Protein AF-A0AAV5A7A5-F1 (afdb_monomer_lite)

Structure (mmCIF, N/CA/C/O backbone):
data_AF-A0AAV5A7A5-F1
#
_entry.id   AF-A0AAV5A7A5-F1
#
loop_
_atom_site.group_PDB
_atom_site.id
_atom_site.type_symbol
_atom_site.label_atom_id
_atom_site.label_alt_id
_atom_site.label_comp_id
_atom_site.label_asym_id
_atom_site.label_entity_id
_atom_site.label_seq_id
_atom_site.pdbx_PDB_ins_code
_atom_site.Cartn_x
_atom_site.Cartn_y
_atom_site.Cartn_z
_atom_site.occupancy
_atom_site.B_iso_or_equiv
_atom_site.auth_seq_id
_atom_site.auth_comp_id
_atom_site.auth_asym_id
_atom_site.auth_atom_id
_atom_site.pdbx_PDB_model_num
ATOM 1 N N . MET A 1 1 ? -11.418 -26.794 -8.129 1.00 43.84 1 MET A N 1
ATOM 2 C CA . MET A 1 1 ? -10.400 -25.733 -8.020 1.00 43.84 1 MET A CA 1
ATOM 3 C C . MET A 1 1 ? -11.144 -24.441 -7.773 1.00 43.84 1 MET A C 1
ATOM 5 O O . MET A 1 1 ? -12.003 -24.102 -8.583 1.00 43.84 1 MET A O 1
ATOM 9 N N . SER A 1 2 ? -10.906 -23.796 -6.636 1.00 48.22 2 SER A N 1
ATOM 10 C CA . SER A 1 2 ? -11.443 -22.460 -6.372 1.00 48.22 2 SER A CA 1
ATOM 11 C C . SER A 1 2 ? -10.864 -21.476 -7.403 1.00 48.22 2 SER A C 1
ATOM 13 O O . SER A 1 2 ? -9.721 -21.658 -7.826 1.00 48.22 2 SER A O 1
ATOM 15 N N . PRO A 1 3 ? -11.628 -20.479 -7.879 1.00 59.34 3 PRO A N 1
ATOM 16 C CA . PRO A 1 3 ? -11.113 -19.517 -8.847 1.00 59.34 3 PRO A CA 1
ATOM 17 C C . PRO A 1 3 ? -9.953 -18.719 -8.237 1.00 59.34 3 PRO A C 1
ATOM 19 O O . PRO A 1 3 ? -10.094 -18.142 -7.159 1.00 59.34 3 PRO A O 1
ATOM 22 N N . GLN A 1 4 ? -8.818 -18.673 -8.935 1.00 78.06 4 GLN A N 1
ATOM 23 C CA . GLN A 1 4 ? -7.686 -17.831 -8.558 1.00 78.06 4 GLN A CA 1
ATOM 24 C C . GLN A 1 4 ? -7.949 -16.407 -9.064 1.00 78.06 4 GLN A C 1
ATOM 26 O O . GLN A 1 4 ? -7.978 -16.167 -10.268 1.00 78.06 4 GLN A O 1
ATOM 31 N N . TYR A 1 5 ? -8.189 -15.469 -8.147 1.00 83.56 5 TYR A N 1
ATOM 32 C CA . TYR A 1 5 ? -8.457 -14.069 -8.491 1.00 83.56 5 TYR A CA 1
ATOM 33 C C . TYR A 1 5 ? -7.155 -13.314 -8.765 1.00 83.56 5 TYR A C 1
ATOM 35 O O . TYR A 1 5 ? -6.271 -13.272 -7.903 1.00 83.56 5 TYR A O 1
ATOM 43 N N . VAL A 1 6 ? -7.056 -12.657 -9.923 1.00 84.69 6 VAL A N 1
ATOM 44 C CA . VAL A 1 6 ? -5.897 -11.830 -10.268 1.00 84.69 6 VAL A CA 1
ATOM 45 C C . VAL A 1 6 ? -5.950 -10.512 -9.499 1.00 84.69 6 VAL A C 1
ATOM 47 O O . VAL A 1 6 ? -6.962 -9.814 -9.456 1.00 84.69 6 VAL A O 1
ATOM 50 N N . ASN A 1 7 ? -4.823 -10.136 -8.903 1.00 84.56 7 ASN A N 1
ATOM 51 C CA . ASN A 1 7 ? -4.595 -8.808 -8.351 1.00 84.56 7 ASN A CA 1
ATOM 52 C C . ASN A 1 7 ? -3.231 -8.265 -8.811 1.00 84.56 7 ASN A C 1
ATOM 54 O O . ASN A 1 7 ? -2.479 -8.934 -9.516 1.00 84.56 7 ASN A O 1
ATOM 58 N N . HIS A 1 8 ? -2.902 -7.037 -8.418 1.00 83.19 8 HIS A N 1
ATOM 59 C CA . HIS A 1 8 ? -1.657 -6.375 -8.815 1.00 83.19 8 HIS A CA 1
ATOM 60 C C . HIS A 1 8 ? -0.383 -7.119 -8.357 1.00 83.19 8 HIS A C 1
ATOM 62 O O . HIS A 1 8 ? 0.609 -7.057 -9.075 1.00 83.19 8 HIS A O 1
ATOM 68 N N . LEU A 1 9 ? -0.385 -7.845 -7.226 1.00 88.12 9 LEU A N 1
ATOM 69 C CA . LEU A 1 9 ? 0.776 -8.639 -6.787 1.00 88.12 9 LEU A CA 1
ATOM 70 C C . LEU 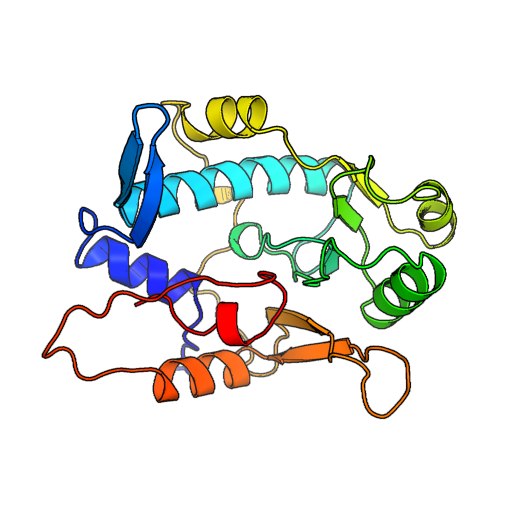A 1 9 ? 0.955 -9.895 -7.634 1.00 88.12 9 LEU A C 1
ATOM 72 O O . LEU A 1 9 ? 2.073 -10.182 -8.042 1.00 88.12 9 LEU A O 1
ATOM 76 N N . THR A 1 10 ? -0.124 -10.624 -7.929 1.00 87.75 10 THR A N 1
ATOM 77 C CA . THR A 1 10 ? -0.048 -11.819 -8.789 1.00 87.75 10 THR A CA 1
ATOM 78 C C . THR A 1 10 ? 0.263 -11.440 -10.238 1.00 87.75 10 THR A C 1
ATOM 80 O O . THR A 1 10 ? 0.978 -12.157 -10.929 1.00 87.75 10 THR A O 1
ATOM 83 N N . ALA A 1 11 ? -0.229 -10.286 -10.702 1.00 85.56 11 ALA A N 1
ATOM 84 C CA . ALA A 1 11 ? 0.110 -9.747 -12.016 1.00 85.56 11 ALA A CA 1
ATOM 85 C C . ALA A 1 11 ? 1.587 -9.320 -12.093 1.00 85.56 11 ALA A C 1
ATOM 87 O O . ALA A 1 11 ? 2.265 -9.638 -13.068 1.00 85.56 11 ALA A O 1
ATOM 88 N N . LEU A 1 12 ? 2.108 -8.672 -11.043 1.00 88.62 12 LEU A N 1
ATOM 89 C CA . LEU A 1 12 ? 3.531 -8.349 -10.923 1.00 88.62 12 LEU A CA 1
ATOM 90 C C . LEU A 1 12 ? 4.390 -9.620 -10.867 1.00 88.62 12 LEU A C 1
ATOM 92 O O . LEU A 1 12 ? 5.379 -9.707 -11.588 1.00 88.62 12 LEU A O 1
ATOM 96 N N . GLU A 1 13 ? 3.989 -10.627 -10.086 1.00 89.44 13 GLU A N 1
ATOM 97 C CA . GLU A 1 13 ? 4.669 -11.926 -10.035 1.00 89.44 13 GLU A CA 1
ATOM 98 C C . GLU A 1 13 ? 4.756 -12.570 -11.425 1.00 89.44 13 GLU A C 1
ATOM 100 O O . GLU A 1 13 ? 5.832 -12.983 -11.863 1.00 89.44 13 GLU A O 1
ATOM 105 N N . GLN A 1 14 ? 3.639 -12.597 -12.154 1.00 88.38 14 GLN A N 1
ATOM 106 C CA . GLN A 1 14 ? 3.605 -13.109 -13.519 1.00 88.38 14 GLN A CA 1
ATOM 107 C C . GLN A 1 14 ? 4.516 -12.300 -14.452 1.00 88.38 14 GLN A C 1
ATOM 109 O O . GLN A 1 14 ? 5.264 -12.884 -15.238 1.00 88.38 14 GLN A O 1
ATOM 114 N N . ALA A 1 15 ? 4.501 -10.968 -14.348 1.00 89.00 15 ALA A N 1
ATOM 115 C CA . ALA A 1 15 ? 5.343 -10.099 -15.163 1.00 89.00 15 ALA A CA 1
ATOM 116 C C . ALA A 1 15 ? 6.834 -10.391 -14.950 1.00 89.00 15 ALA A C 1
ATOM 118 O O . ALA A 1 15 ? 7.562 -10.502 -15.933 1.00 89.00 15 ALA A O 1
ATOM 119 N N . ILE A 1 16 ? 7.278 -10.612 -13.711 1.00 92.75 16 ILE A N 1
ATOM 120 C CA . ILE A 1 16 ? 8.675 -10.964 -13.407 1.00 92.75 16 ILE A CA 1
ATOM 121 C C . ILE A 1 16 ? 9.057 -12.304 -14.032 1.00 92.75 16 ILE A C 1
ATOM 123 O O . ILE A 1 16 ? 10.144 -12.431 -14.582 1.00 92.75 16 ILE A O 1
ATOM 127 N N . ARG A 1 17 ? 8.165 -13.301 -13.998 1.00 90.75 17 ARG A N 1
ATOM 128 C CA . ARG A 1 17 ? 8.437 -14.618 -14.600 1.00 90.75 17 ARG A CA 1
ATOM 129 C C . ARG A 1 17 ? 8.627 -14.538 -16.115 1.00 90.75 17 ARG A C 1
ATOM 131 O O . ARG A 1 17 ? 9.378 -15.329 -16.674 1.00 90.75 17 ARG A O 1
ATOM 138 N N . THR A 1 18 ? 7.941 -13.608 -16.779 1.00 91.94 18 THR A N 1
ATOM 139 C CA . THR A 1 18 ? 7.949 -13.502 -18.249 1.00 91.94 18 THR A CA 1
ATOM 140 C C . THR A 1 18 ? 8.886 -12.433 -18.811 1.00 91.94 18 THR A C 1
ATOM 142 O O . THR A 1 18 ? 9.400 -12.594 -19.913 1.00 91.94 18 THR A O 1
ATOM 145 N N . LYS A 1 19 ? 9.075 -11.323 -18.092 1.00 92.62 19 LYS A N 1
ATOM 146 C CA . LYS A 1 19 ? 9.752 -10.107 -18.566 1.00 92.62 19 LYS A CA 1
ATOM 147 C C . LYS A 1 19 ? 10.454 -9.359 -17.415 1.00 92.62 19 LYS A C 1
ATOM 149 O O . LYS A 1 19 ? 10.170 -8.179 -17.206 1.00 92.62 19 LYS A O 1
ATOM 154 N N . PRO A 1 20 ? 11.357 -10.013 -16.659 1.00 95.00 20 PRO A N 1
ATOM 155 C CA . PRO A 1 20 ? 11.937 -9.446 -15.435 1.00 95.00 20 PRO A CA 1
ATOM 156 C C . PRO A 1 20 ? 12.680 -8.126 -15.677 1.00 95.00 20 PRO A C 1
ATOM 158 O O . PRO A 1 20 ? 12.545 -7.195 -14.883 1.00 95.00 20 PRO A O 1
ATOM 161 N N . ASP A 1 21 ? 13.392 -8.030 -16.801 1.00 96.19 21 ASP A N 1
ATOM 162 C CA . ASP A 1 21 ? 14.238 -6.882 -17.145 1.00 96.19 21 ASP A CA 1
ATOM 163 C C . ASP A 1 21 ? 13.480 -5.756 -17.868 1.00 96.19 21 ASP A C 1
ATOM 165 O O . ASP A 1 21 ? 14.027 -4.674 -18.084 1.00 96.19 21 ASP A O 1
ATOM 169 N N . ASN A 1 22 ? 12.211 -5.970 -18.240 1.00 92.81 22 ASN A N 1
ATOM 170 C CA . ASN A 1 22 ? 11.423 -4.920 -18.879 1.00 92.81 22 ASN A CA 1
ATOM 171 C C . ASN A 1 22 ? 11.101 -3.797 -17.876 1.00 92.81 22 ASN A C 1
ATOM 173 O O . ASN A 1 22 ? 10.850 -4.075 -16.699 1.00 92.81 22 ASN A O 1
ATOM 177 N N . PRO A 1 23 ? 11.026 -2.534 -18.334 1.00 92.62 23 PRO A N 1
ATOM 178 C CA . PRO A 1 23 ? 10.704 -1.409 -17.467 1.00 92.62 23 PRO A CA 1
ATOM 179 C C . PRO A 1 23 ? 9.263 -1.508 -16.951 1.00 92.62 23 PRO A C 1
ATOM 181 O O . PRO A 1 23 ? 8.309 -1.476 -17.730 1.00 92.62 23 PRO A O 1
ATOM 184 N N . ALA A 1 24 ? 9.112 -1.576 -15.629 1.00 90.81 24 ALA A N 1
ATOM 185 C CA . ALA A 1 24 ? 7.843 -1.425 -14.925 1.00 90.81 24 ALA A CA 1
ATOM 186 C C . ALA A 1 24 ? 7.497 0.056 -14.710 1.00 90.81 24 ALA A C 1
ATOM 188 O O . ALA A 1 24 ? 6.343 0.459 -14.867 1.00 90.81 24 ALA A O 1
ATOM 189 N N . PHE A 1 25 ? 8.502 0.880 -14.396 1.00 91.12 25 PHE A N 1
ATOM 190 C CA . PHE A 1 25 ? 8.361 2.331 -14.276 1.00 91.12 25 PHE A CA 1
ATOM 191 C C . PHE A 1 25 ? 9.488 3.070 -14.991 1.00 91.12 25 PHE A C 1
ATOM 193 O O . PHE A 1 25 ? 10.597 2.564 -15.136 1.00 91.12 25 PHE A O 1
ATOM 200 N N . LYS A 1 26 ? 9.195 4.310 -15.389 1.00 91.31 26 LYS A N 1
ATOM 201 C CA . LYS A 1 26 ? 10.191 5.315 -15.762 1.00 91.31 26 LYS A CA 1
ATOM 202 C C . LYS A 1 26 ? 10.078 6.460 -14.766 1.00 91.31 26 LYS A C 1
ATOM 204 O O . LYS A 1 26 ? 9.011 7.064 -14.657 1.00 91.31 26 LYS A O 1
ATOM 209 N N . VAL A 1 27 ? 11.147 6.738 -14.030 1.00 90.88 27 VAL A N 1
ATOM 210 C CA . VAL A 1 27 ? 11.196 7.803 -13.017 1.00 90.88 27 VAL A CA 1
ATOM 211 C C . VAL A 1 27 ? 12.196 8.883 -13.427 1.00 90.88 27 VAL A C 1
ATOM 213 O O . VAL A 1 27 ? 13.161 8.563 -14.118 1.00 90.88 27 VAL A O 1
ATOM 216 N N . PRO A 1 28 ? 11.999 10.158 -13.051 1.00 91.19 28 PRO A N 1
ATOM 217 C CA . PRO A 1 28 ? 12.986 11.197 -13.328 1.00 91.19 28 PRO A CA 1
ATOM 218 C C . PRO A 1 28 ? 14.357 10.847 -12.733 1.00 91.19 28 PRO A C 1
ATOM 220 O O . PRO A 1 28 ? 14.437 10.339 -11.616 1.00 91.19 28 PRO A O 1
ATOM 223 N N . SER A 1 29 ? 15.428 11.110 -13.482 1.00 89.44 29 SER A N 1
ATOM 224 C CA . SER A 1 29 ? 16.812 10.961 -13.011 1.00 89.44 29 SER A CA 1
ATOM 225 C C . SER A 1 29 ? 17.370 12.294 -12.504 1.00 89.44 29 SER A C 1
ATOM 227 O O . SER A 1 29 ? 17.023 13.351 -13.034 1.00 89.44 29 SER A O 1
ATOM 229 N N . GLU A 1 30 ? 18.278 12.246 -11.525 1.00 85.00 30 GLU A N 1
ATOM 230 C CA . GLU A 1 30 ? 18.986 13.420 -10.986 1.00 85.00 30 GLU A CA 1
ATOM 231 C C . GLU A 1 30 ? 19.789 14.174 -12.056 1.00 85.00 30 GLU A C 1
ATOM 233 O O . GLU A 1 30 ? 19.866 15.399 -12.030 1.00 85.00 30 GLU A O 1
ATOM 238 N N . ASN A 1 31 ? 20.319 13.457 -13.052 1.00 88.88 31 ASN A N 1
ATOM 239 C CA . ASN A 1 31 ? 21.116 14.031 -14.142 1.00 88.88 31 ASN A CA 1
ATOM 240 C C . ASN A 1 31 ? 20.256 14.599 -15.288 1.00 88.88 31 ASN A C 1
ATOM 242 O O . ASN A 1 31 ? 20.776 14.939 -16.352 1.00 88.88 31 ASN A O 1
ATOM 246 N N . GLY A 1 32 ? 18.937 14.674 -15.095 1.00 86.00 32 GLY A N 1
ATOM 247 C CA . GLY A 1 32 ? 17.975 14.912 -16.163 1.00 86.00 32 GLY A CA 1
ATOM 248 C C . GLY A 1 32 ? 17.660 13.636 -16.953 1.00 86.00 32 GLY A C 1
ATOM 249 O O . GLY A 1 32 ? 18.447 12.695 -17.029 1.00 86.00 32 GLY A O 1
ATOM 250 N N . GLY A 1 33 ? 16.463 13.586 -17.538 1.00 91.12 33 GLY A N 1
ATOM 251 C CA . GLY A 1 33 ? 15.972 12.410 -18.261 1.00 91.12 33 GLY A CA 1
ATOM 252 C C . GLY A 1 33 ? 15.253 11.398 -17.366 1.00 91.12 33 GLY A C 1
ATOM 253 O O . GLY A 1 33 ? 14.699 11.752 -16.325 1.00 91.12 33 GLY A O 1
ATOM 254 N N . TRP A 1 34 ? 15.221 10.140 -17.808 1.00 92.38 34 TRP A N 1
ATOM 255 C CA . TRP A 1 34 ? 14.427 9.072 -17.200 1.00 92.38 34 TRP A CA 1
ATOM 256 C C . TRP A 1 34 ? 15.303 7.871 -16.849 1.00 92.38 34 TRP A C 1
ATOM 258 O O . TRP A 1 34 ? 16.134 7.453 -17.652 1.00 92.38 34 TRP A O 1
ATOM 268 N N . ARG A 1 35 ? 15.081 7.307 -15.663 1.00 93.81 35 ARG A N 1
ATOM 269 C CA . ARG A 1 35 ? 15.628 6.031 -15.210 1.00 93.81 35 ARG A CA 1
ATOM 270 C C . ARG A 1 35 ? 14.539 4.973 -15.277 1.00 93.81 35 ARG A C 1
ATOM 272 O O . ARG A 1 35 ? 13.428 5.193 -14.790 1.00 93.81 35 ARG A O 1
ATOM 279 N N . ASP A 1 36 ? 14.885 3.825 -15.831 1.00 94.62 36 ASP A N 1
ATOM 280 C CA . ASP A 1 36 ? 14.001 2.669 -15.849 1.00 94.62 36 ASP A CA 1
ATOM 281 C C . ASP A 1 36 ? 14.106 1.933 -14.510 1.00 94.62 36 ASP A C 1
ATOM 283 O O . ASP A 1 36 ? 15.192 1.794 -13.951 1.00 94.62 36 ASP A O 1
ATOM 287 N N . ILE A 1 37 ? 12.956 1.515 -13.987 1.00 93.94 37 ILE A N 1
ATOM 288 C CA . ILE A 1 37 ? 12.844 0.560 -12.886 1.00 93.94 37 ILE A CA 1
ATOM 289 C C . ILE A 1 37 ? 12.268 -0.708 -13.493 1.00 93.94 37 ILE A C 1
ATOM 291 O O . ILE A 1 37 ? 11.146 -0.669 -14.010 1.00 93.94 37 ILE A O 1
ATOM 295 N N . SER A 1 38 ? 13.017 -1.807 -13.468 1.00 95.19 38 SER A N 1
ATOM 296 C CA . SER A 1 38 ? 12.552 -3.077 -14.039 1.00 95.19 38 SER A CA 1
ATOM 297 C C . SER A 1 38 ? 11.472 -3.740 -13.173 1.00 95.19 38 SER A C 1
ATOM 299 O O . SER A 1 38 ? 11.289 -3.390 -12.003 1.00 95.19 38 SER A O 1
ATOM 301 N N . TYR A 1 39 ? 10.734 -4.713 -13.720 1.00 94.06 39 TYR A N 1
ATOM 302 C CA . TYR A 1 39 ? 9.795 -5.512 -12.917 1.00 94.06 39 TYR A CA 1
ATOM 303 C C . TYR A 1 39 ? 10.503 -6.252 -11.777 1.00 94.06 39 TYR A C 1
ATOM 305 O O . TYR A 1 39 ? 9.968 -6.325 -10.670 1.00 94.06 39 TYR A O 1
ATOM 313 N N . GLN A 1 40 ? 11.710 -6.765 -12.029 1.00 94.94 40 GLN A N 1
ATOM 314 C CA . GLN A 1 40 ? 12.513 -7.447 -11.019 1.00 94.94 40 GLN A CA 1
ATOM 315 C C . GLN A 1 40 ? 12.980 -6.497 -9.907 1.00 94.94 40 GLN A C 1
ATOM 317 O O . GLN A 1 40 ? 12.909 -6.858 -8.731 1.00 94.94 40 GLN A O 1
ATOM 322 N N . GLU A 1 41 ? 13.429 -5.288 -10.257 1.00 94.50 41 GLU A N 1
ATOM 323 C CA . GLU A 1 41 ? 13.808 -4.256 -9.283 1.00 94.50 41 GLU A CA 1
ATOM 324 C C . GLU A 1 41 ? 12.610 -3.847 -8.426 1.00 94.50 41 GLU A C 1
ATOM 326 O O . GLU A 1 41 ? 12.673 -3.919 -7.200 1.00 94.50 41 GLU A O 1
ATOM 331 N N . LEU A 1 42 ? 11.479 -3.528 -9.064 1.00 93.56 42 LEU A N 1
ATOM 332 C CA . LEU A 1 42 ? 10.246 -3.167 -8.367 1.00 93.56 42 LEU A CA 1
ATOM 333 C C . LEU A 1 42 ? 9.800 -4.257 -7.384 1.00 93.56 42 LEU A C 1
ATOM 335 O O . LEU A 1 42 ? 9.362 -3.960 -6.274 1.00 93.56 42 LEU A O 1
ATOM 339 N N . TRP A 1 43 ? 9.886 -5.524 -7.783 1.00 93.19 43 TRP A N 1
ATOM 340 C CA . TRP A 1 43 ? 9.521 -6.636 -6.913 1.00 93.19 43 TRP A CA 1
ATOM 341 C C . TRP A 1 43 ? 10.417 -6.750 -5.690 1.00 93.19 43 TRP A C 1
ATOM 343 O O . TRP A 1 43 ? 9.917 -6.935 -4.579 1.00 93.19 43 TRP A O 1
ATOM 353 N N . ASN A 1 44 ? 11.728 -6.623 -5.891 1.00 93.88 44 ASN A N 1
ATOM 354 C CA . ASN A 1 44 ? 12.691 -6.650 -4.800 1.00 93.88 44 ASN A CA 1
ATOM 355 C C . ASN A 1 44 ? 12.397 -5.524 -3.802 1.00 93.88 44 ASN A C 1
ATOM 357 O O . ASN A 1 44 ? 12.363 -5.781 -2.598 1.00 93.88 44 ASN A O 1
ATOM 361 N N . ASP A 1 45 ? 12.094 -4.321 -4.294 1.00 93.56 45 ASP A N 1
ATOM 362 C CA . ASP A 1 45 ? 11.703 -3.181 -3.462 1.00 93.56 45 ASP A CA 1
ATOM 363 C C . ASP A 1 45 ? 10.422 -3.477 -2.669 1.00 93.56 45 ASP A C 1
ATOM 365 O O . ASP A 1 45 ? 10.396 -3.339 -1.443 1.00 93.56 45 ASP A O 1
ATOM 369 N N . VAL A 1 46 ? 9.369 -3.950 -3.350 1.00 92.88 46 VAL A N 1
ATOM 370 C CA . VAL A 1 46 ? 8.074 -4.304 -2.742 1.00 92.88 46 VAL A CA 1
ATOM 371 C C . VAL A 1 46 ? 8.246 -5.341 -1.638 1.00 92.88 46 VAL A C 1
ATOM 373 O O . VAL A 1 46 ? 7.680 -5.196 -0.556 1.00 92.88 46 VAL A O 1
ATOM 376 N N . VAL A 1 47 ? 9.022 -6.391 -1.891 1.00 94.31 47 VAL A N 1
ATOM 377 C CA . VAL A 1 47 ? 9.233 -7.490 -0.949 1.00 94.31 47 VAL A CA 1
ATOM 378 C C . VAL A 1 47 ? 10.074 -7.051 0.249 1.00 94.31 47 VAL A C 1
ATOM 380 O O . VAL A 1 47 ? 9.712 -7.368 1.382 1.00 94.31 47 VAL A O 1
ATOM 383 N N . ARG A 1 48 ? 11.148 -6.282 0.038 1.00 95.19 48 ARG A N 1
ATOM 384 C CA . ARG A 1 48 ? 11.994 -5.762 1.127 1.00 95.19 48 ARG A CA 1
ATOM 385 C C . ARG A 1 48 ? 11.215 -4.830 2.045 1.00 95.19 48 ARG A C 1
ATOM 387 O O . ARG A 1 48 ? 11.246 -5.000 3.264 1.00 95.19 48 ARG A O 1
ATOM 394 N N . LEU A 1 49 ? 10.464 -3.897 1.464 1.00 94.38 49 LEU A N 1
ATOM 395 C CA . LEU A 1 49 ? 9.601 -2.994 2.223 1.00 94.38 49 LEU A CA 1
ATOM 396 C C . LEU A 1 49 ? 8.481 -3.758 2.937 1.00 94.38 49 LEU A C 1
ATOM 398 O O . LEU A 1 49 ? 8.178 -3.462 4.092 1.00 94.38 49 LEU A O 1
ATOM 402 N N . ALA A 1 50 ? 7.898 -4.773 2.295 1.00 94.56 50 ALA A N 1
ATOM 403 C CA . ALA A 1 50 ? 6.887 -5.612 2.925 1.00 94.56 50 ALA A CA 1
ATOM 404 C C . ALA A 1 50 ? 7.436 -6.356 4.147 1.00 94.56 50 ALA A C 1
ATOM 406 O O . ALA A 1 50 ? 6.764 -6.376 5.174 1.00 94.56 50 ALA A O 1
ATOM 407 N N . VAL A 1 51 ? 8.645 -6.923 4.071 1.00 95.00 51 VAL A N 1
ATOM 408 C CA . VAL A 1 51 ? 9.291 -7.586 5.217 1.00 95.00 51 VAL A CA 1
ATOM 409 C C . VAL A 1 51 ? 9.562 -6.591 6.335 1.00 95.00 51 VAL A C 1
ATOM 411 O O . VAL A 1 51 ? 9.152 -6.831 7.469 1.00 95.00 51 VAL A O 1
ATOM 414 N N . TYR A 1 52 ? 10.174 -5.450 6.007 1.00 94.50 52 TYR A N 1
ATOM 415 C CA . TYR A 1 52 ? 10.459 -4.394 6.975 1.00 94.50 52 TYR A CA 1
ATOM 416 C C . TYR A 1 52 ? 9.199 -3.985 7.751 1.00 94.50 52 TYR A C 1
ATOM 418 O O . TYR A 1 52 ? 9.167 -4.030 8.985 1.00 94.50 52 TYR A O 1
ATOM 426 N N . TYR A 1 53 ? 8.129 -3.637 7.031 1.00 94.31 53 TYR A N 1
ATOM 427 C CA . TYR A 1 53 ? 6.890 -3.217 7.671 1.00 94.31 53 TYR A CA 1
ATOM 428 C C . TYR A 1 53 ? 6.166 -4.367 8.363 1.00 94.31 53 TYR A C 1
ATOM 430 O O . TYR A 1 53 ? 5.564 -4.138 9.407 1.00 94.31 53 TYR A O 1
ATOM 438 N N . SER A 1 54 ? 6.240 -5.593 7.840 1.00 93.81 54 SER A N 1
ATOM 439 C CA . SER A 1 54 ? 5.674 -6.773 8.497 1.00 93.81 54 SER A CA 1
ATOM 440 C C . SER A 1 54 ? 6.232 -6.928 9.905 1.00 93.81 54 SER A C 1
ATOM 442 O O . SER A 1 54 ? 5.464 -6.911 10.866 1.00 93.81 54 SER A O 1
ATOM 444 N N . SER A 1 55 ? 7.560 -6.974 10.035 1.00 93.31 55 SER A N 1
ATOM 445 C CA . SER A 1 55 ? 8.228 -7.106 11.330 1.00 93.31 55 SER A CA 1
ATOM 446 C C . SER A 1 55 ? 7.932 -5.919 12.247 1.00 93.31 55 SER A C 1
ATOM 448 O O . SER A 1 55 ? 7.668 -6.101 13.436 1.00 93.31 55 SER A O 1
ATOM 450 N N . ARG A 1 56 ? 7.926 -4.691 11.709 1.00 93.00 56 ARG A N 1
ATOM 451 C CA . ARG A 1 56 ? 7.632 -3.484 12.494 1.00 93.00 56 ARG A CA 1
ATOM 452 C C . ARG A 1 56 ? 6.205 -3.478 13.043 1.00 93.00 56 ARG A C 1
ATOM 454 O O . ARG A 1 56 ? 5.994 -3.096 14.190 1.00 93.00 56 ARG A O 1
ATOM 461 N N . L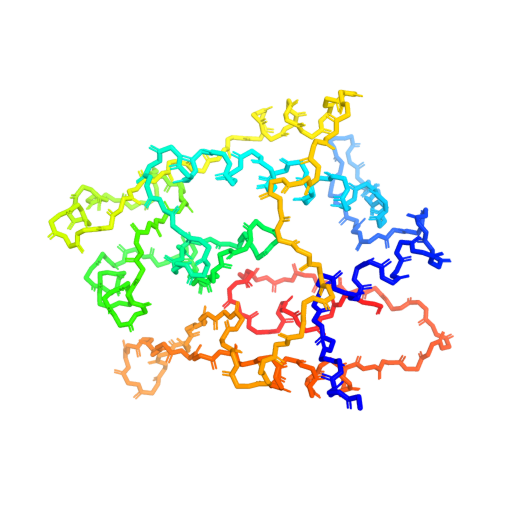EU A 1 57 ? 5.231 -3.884 12.237 1.00 93.62 57 LEU A N 1
ATOM 462 C CA . LEU A 1 57 ? 3.817 -3.906 12.610 1.00 93.62 57 LEU A CA 1
ATOM 463 C C . LEU A 1 57 ? 3.498 -5.061 13.569 1.00 93.62 57 LEU A C 1
ATOM 465 O O . LEU A 1 57 ? 2.741 -4.872 14.521 1.00 93.62 57 LEU A O 1
ATOM 469 N N . GLU A 1 58 ? 4.133 -6.219 13.398 1.00 93.44 58 GLU A N 1
ATOM 470 C CA . GLU A 1 58 ? 4.015 -7.353 14.325 1.00 93.44 58 GLU A CA 1
ATOM 471 C C . GLU A 1 58 ? 4.545 -7.006 15.723 1.00 93.44 58 GLU A C 1
ATOM 473 O O . GLU A 1 58 ? 3.894 -7.314 16.721 1.00 93.44 58 GLU A O 1
ATOM 478 N N . GLN A 1 59 ? 5.659 -6.268 15.819 1.00 93.31 59 GLN A N 1
ATOM 479 C CA . GLN A 1 59 ? 6.163 -5.733 17.096 1.00 93.31 59 GLN A CA 1
ATOM 480 C C . GLN A 1 59 ? 5.165 -4.792 17.785 1.00 93.31 59 GLN A C 1
ATOM 482 O O . GLN A 1 59 ? 5.172 -4.655 19.007 1.00 93.31 59 GLN A O 1
ATOM 487 N N . LEU A 1 60 ? 4.284 -4.152 17.014 1.00 91.69 60 LEU A N 1
ATOM 488 C CA . LEU A 1 60 ? 3.199 -3.318 17.526 1.00 91.69 60 LEU A CA 1
ATOM 489 C C . LEU A 1 60 ? 1.924 -4.125 17.823 1.00 91.69 60 LEU A C 1
ATOM 491 O O . LEU A 1 60 ? 0.901 -3.527 18.166 1.00 91.69 60 LEU A O 1
ATOM 495 N N . GLY A 1 61 ? 1.968 -5.455 17.720 1.00 93.81 61 GLY A N 1
ATOM 496 C CA . GLY A 1 61 ? 0.843 -6.351 17.979 1.00 93.81 61 GLY A CA 1
ATOM 497 C C . GLY A 1 61 ? -0.200 -6.388 16.863 1.00 93.81 61 GLY A C 1
ATOM 498 O O . GLY A 1 61 ? -1.330 -6.806 17.119 1.00 93.81 61 GLY A O 1
ATOM 499 N N . MET A 1 62 ? 0.139 -5.922 15.656 1.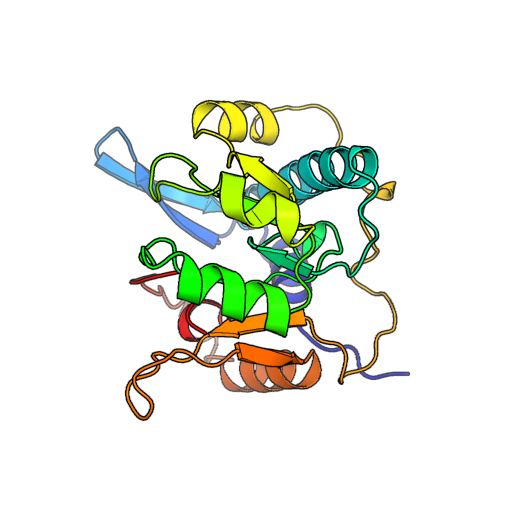00 93.94 62 MET A N 1
ATOM 500 C CA . MET A 1 62 ? -0.756 -6.006 14.500 1.00 93.94 62 MET A CA 1
ATOM 501 C C . MET A 1 62 ? -0.830 -7.437 13.981 1.00 93.94 62 MET A C 1
ATOM 503 O O . MET A 1 62 ? 0.142 -8.193 14.030 1.00 93.94 62 MET A O 1
ATOM 507 N N . LYS A 1 63 ? -1.999 -7.803 13.463 1.00 94.50 63 LYS A N 1
ATOM 508 C CA . LYS A 1 63 ? -2.264 -9.107 12.862 1.00 94.50 63 LYS A CA 1
ATOM 509 C C . LYS A 1 63 ? -2.430 -8.954 11.359 1.00 94.50 63 LYS A C 1
ATOM 511 O O . LYS A 1 63 ? -2.872 -7.918 10.863 1.00 94.50 63 LYS A O 1
ATOM 516 N N . LYS A 1 64 ? -2.110 -10.012 10.612 1.00 91.50 64 LYS A N 1
ATOM 517 C CA . LYS A 1 64 ? -2.425 -10.056 9.180 1.00 91.50 64 LYS A CA 1
ATOM 518 C C . LYS A 1 64 ? -3.919 -9.790 8.984 1.00 91.50 64 LYS A C 1
ATOM 520 O O . LYS A 1 64 ? -4.741 -10.201 9.801 1.00 91.50 64 LYS A O 1
ATOM 525 N N . ARG A 1 65 ? -4.246 -9.117 7.886 1.00 92.44 65 ARG A N 1
ATOM 526 C CA . ARG A 1 65 ? -5.577 -8.619 7.519 1.00 92.44 65 ARG A CA 1
ATOM 527 C C . ARG A 1 65 ? -6.110 -7.468 8.376 1.00 92.44 65 ARG A C 1
ATOM 529 O O . ARG A 1 65 ? -7.195 -6.980 8.070 1.00 92.44 65 ARG A O 1
ATOM 536 N N . ASP A 1 66 ? -5.362 -6.978 9.369 1.00 94.62 66 ASP A N 1
ATOM 537 C CA . ASP A 1 66 ? -5.683 -5.684 9.973 1.00 94.62 66 ASP A CA 1
ATOM 538 C C . ASP A 1 66 ? -5.622 -4.578 8.910 1.00 94.62 66 ASP A C 1
ATOM 540 O O . ASP A 1 66 ? -4.843 -4.635 7.949 1.00 94.62 66 ASP A O 1
ATOM 544 N N . VAL A 1 67 ? -6.477 -3.570 9.085 1.00 95.06 67 VAL A N 1
ATOM 545 C CA . VAL A 1 67 ? -6.583 -2.440 8.163 1.00 95.06 67 VAL A CA 1
ATOM 546 C C . VAL A 1 67 ? -5.553 -1.376 8.525 1.00 95.06 67 VAL A C 1
ATOM 548 O O . VAL A 1 67 ? -5.457 -0.957 9.683 1.00 95.06 67 VAL A O 1
ATOM 551 N N . ILE A 1 68 ? -4.802 -0.922 7.524 1.00 92.81 68 ILE A N 1
ATOM 552 C CA . ILE A 1 68 ? -3.707 0.036 7.687 1.00 92.81 68 ILE A CA 1
ATOM 553 C C . ILE A 1 68 ? -3.848 1.214 6.720 1.00 92.81 68 ILE A C 1
ATOM 555 O O . ILE A 1 68 ? -4.169 1.040 5.550 1.00 92.81 68 ILE A O 1
ATOM 559 N N . GLY A 1 69 ? -3.573 2.432 7.168 1.00 86.38 69 GLY A N 1
ATOM 560 C CA . GLY A 1 69 ? -3.539 3.613 6.306 1.00 86.38 69 GLY A CA 1
ATOM 561 C C . GLY A 1 69 ? -2.217 3.742 5.544 1.00 86.38 69 GLY A C 1
ATOM 562 O O . GLY A 1 69 ? -1.421 4.594 5.911 1.00 86.38 69 GLY A O 1
ATOM 563 N N . LEU A 1 70 ? -1.959 2.868 4.563 1.00 80.75 70 LEU A N 1
ATOM 564 C CA . LEU A 1 70 ? -0.919 2.929 3.511 1.00 80.75 70 LEU A CA 1
ATOM 565 C C . LEU A 1 70 ? -1.022 1.649 2.653 1.00 80.75 70 LEU A C 1
ATOM 567 O O . LEU A 1 70 ? -1.592 0.653 3.091 1.00 80.75 70 LEU A O 1
ATOM 571 N N . CYS A 1 71 ? -0.446 1.631 1.448 1.00 73.62 71 CYS A N 1
ATOM 572 C CA . CYS A 1 71 ? -0.335 0.418 0.634 1.00 73.62 71 CYS A CA 1
ATOM 573 C C . CYS A 1 71 ? 0.761 -0.549 1.142 1.00 73.62 71 CYS A C 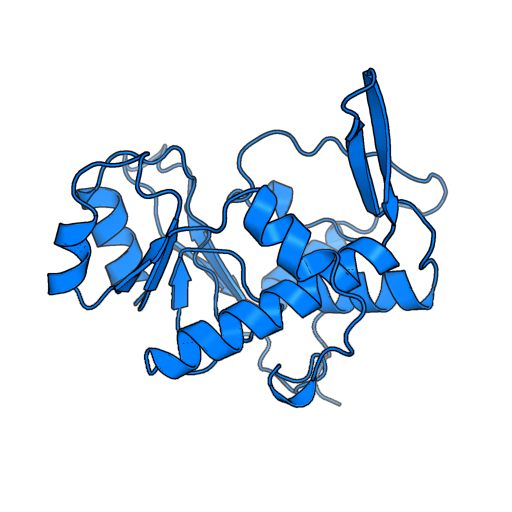1
ATOM 575 O O . CYS A 1 71 ? 1.925 -0.364 0.803 1.00 73.62 71 CYS A O 1
ATOM 577 N N . LEU A 1 72 ? 0.404 -1.601 1.901 1.00 78.00 72 LEU A N 1
ATOM 578 C CA . LEU A 1 72 ? 1.307 -2.725 2.251 1.00 78.00 72 LEU A CA 1
ATOM 579 C C . LEU A 1 72 ? 0.673 -4.108 2.009 1.00 78.00 72 LEU A C 1
ATOM 581 O O . LEU A 1 72 ? 0.780 -5.016 2.836 1.00 78.00 72 LEU A O 1
ATOM 585 N N . GLN A 1 73 ? 0.012 -4.294 0.864 1.00 84.31 73 GLN A N 1
ATOM 586 C CA . GLN A 1 73 ? -0.707 -5.544 0.562 1.00 84.31 73 GLN A CA 1
ATOM 587 C C . GLN A 1 73 ? 0.200 -6.775 0.605 1.00 84.31 73 GLN A C 1
ATOM 589 O O . GLN A 1 73 ? -0.200 -7.815 1.125 1.00 84.31 73 GLN A O 1
ATOM 594 N N . ARG A 1 74 ? 1.457 -6.654 0.153 1.00 91.25 74 ARG A N 1
ATOM 595 C CA . ARG A 1 74 ? 2.416 -7.770 0.176 1.00 91.25 74 ARG A CA 1
ATOM 596 C C . ARG A 1 74 ? 2.771 -8.235 1.594 1.00 91.25 74 ARG A C 1
ATOM 598 O O . ARG A 1 74 ? 3.067 -9.416 1.761 1.00 91.25 74 ARG A O 1
ATOM 605 N N . ALA A 1 75 ? 2.699 -7.356 2.597 1.00 90.69 75 ALA A N 1
ATOM 606 C CA . ALA A 1 75 ? 2.936 -7.689 4.006 1.00 90.69 75 ALA A CA 1
ATOM 607 C C . ALA A 1 75 ? 1.739 -8.397 4.675 1.00 90.69 75 ALA A C 1
ATOM 609 O O . ALA A 1 75 ? 1.853 -8.865 5.810 1.00 90.69 75 ALA A O 1
ATOM 610 N N . GLY A 1 76 ? 0.609 -8.507 3.964 1.00 91.06 76 GLY A N 1
ATOM 611 C CA . GLY A 1 76 ? -0.596 -9.200 4.415 1.00 91.06 76 GLY A CA 1
ATOM 612 C C . GLY A 1 76 ? -1.617 -8.328 5.127 1.00 91.06 76 GLY A C 1
ATOM 613 O O . GLY A 1 76 ? -2.515 -8.870 5.762 1.00 91.06 76 GLY A O 1
ATOM 614 N N . TYR A 1 77 ? -1.495 -7.006 5.046 1.00 94.00 77 TYR A N 1
ATOM 615 C CA . TYR A 1 77 ? -2.452 -6.060 5.621 1.00 94.00 77 TYR A CA 1
ATOM 616 C C . TYR A 1 77 ? -3.440 -5.554 4.567 1.00 94.00 77 TYR A C 1
ATOM 618 O O . TYR A 1 77 ? -3.143 -5.570 3.370 1.00 94.00 77 TYR A O 1
ATOM 626 N N . ILE A 1 78 ? -4.604 -5.073 5.011 1.00 94.12 78 ILE A N 1
ATOM 627 C CA . ILE A 1 78 ? -5.605 -4.467 4.125 1.00 94.12 78 ILE A CA 1
ATOM 628 C C . ILE A 1 78 ? -5.340 -2.956 4.065 1.00 94.12 78 ILE A C 1
ATOM 630 O O . ILE A 1 78 ? -5.580 -2.255 5.049 1.00 94.12 78 ILE A O 1
ATOM 634 N N . PRO A 1 79 ? -4.844 -2.407 2.947 1.00 92.94 79 PRO A N 1
ATOM 635 C CA . PRO A 1 79 ? -4.639 -0.977 2.823 1.00 92.94 79 PRO A CA 1
ATOM 636 C C . PRO A 1 79 ? -5.959 -0.210 2.781 1.00 92.94 79 PRO A C 1
ATOM 638 O O . PRO A 1 79 ? -6.870 -0.514 2.013 1.00 92.94 79 PRO A O 1
ATOM 641 N N . HIS A 1 80 ? -6.010 0.863 3.547 1.00 92.69 80 HIS A N 1
ATOM 642 C CA . HIS A 1 80 ? -6.902 1.987 3.369 1.00 92.69 80 HIS A CA 1
ATOM 643 C C . HIS A 1 80 ? -6.125 3.069 2.621 1.00 92.69 80 HIS A C 1
ATOM 645 O O . HIS A 1 80 ? -5.297 3.783 3.189 1.00 92.69 80 HIS A O 1
ATOM 651 N N . LEU A 1 81 ? -6.378 3.182 1.320 1.00 88.31 81 LEU A N 1
ATOM 652 C CA . LEU A 1 81 ? -5.746 4.182 0.475 1.00 88.31 81 LEU A CA 1
ATOM 653 C C . LEU A 1 81 ? -6.448 5.527 0.665 1.00 88.31 81 LEU A C 1
ATOM 655 O O . LEU A 1 81 ? -7.562 5.742 0.189 1.00 88.31 81 LEU A O 1
ATOM 659 N N . MET A 1 82 ? -5.770 6.448 1.342 1.00 82.62 82 MET A N 1
ATOM 660 C CA . MET A 1 82 ? -6.252 7.806 1.571 1.00 82.62 82 MET A CA 1
ATOM 661 C C . MET A 1 82 ? -5.270 8.820 1.004 1.00 82.62 82 MET A C 1
ATOM 663 O O . MET A 1 82 ? -4.056 8.707 1.177 1.00 82.62 82 MET A O 1
ATOM 667 N N . SER A 1 83 ? -5.806 9.830 0.321 1.00 77.31 83 SER A N 1
ATOM 668 C CA . SER A 1 83 ? -4.970 10.846 -0.301 1.00 77.31 83 SER A CA 1
ATOM 669 C C . SER A 1 83 ? -4.194 11.643 0.742 1.00 77.31 83 SER A C 1
ATOM 671 O O . SER A 1 83 ? -4.774 12.185 1.678 1.00 77.31 83 SER A O 1
ATOM 673 N N . THR A 1 84 ? -2.898 11.837 0.502 1.00 71.44 84 THR A N 1
ATOM 674 C CA . THR A 1 84 ? -2.040 12.710 1.319 1.00 71.44 84 THR A CA 1
ATOM 675 C C . THR A 1 84 ? -2.426 14.193 1.252 1.00 71.44 84 THR A C 1
ATOM 677 O O . THR A 1 84 ? -1.769 15.019 1.878 1.00 71.44 84 THR A O 1
ATOM 680 N N . TYR A 1 85 ? -3.410 14.557 0.422 1.00 74.94 85 TYR A N 1
ATOM 681 C CA . TYR A 1 85 ? -3.946 15.916 0.324 1.00 74.94 85 TYR A CA 1
ATOM 682 C C . TYR A 1 85 ? -5.105 16.179 1.294 1.00 74.94 85 TYR A C 1
ATOM 684 O O . TYR A 1 85 ? -5.519 17.329 1.429 1.00 74.94 85 TYR A O 1
ATOM 692 N N . VAL A 1 86 ? -5.637 15.147 1.961 1.00 76.56 86 VAL A N 1
ATOM 693 C CA . VAL A 1 86 ? -6.630 15.333 3.024 1.00 76.56 86 VAL A CA 1
ATOM 694 C C . VAL A 1 86 ? -5.934 16.016 4.200 1.00 76.56 86 VAL A C 1
ATOM 696 O O . VAL A 1 86 ? -4.936 15.506 4.690 1.00 76.56 86 VAL A O 1
ATOM 699 N N . LYS A 1 87 ? -6.434 17.184 4.619 1.00 80.44 87 LYS A N 1
ATOM 700 C CA . LYS A 1 87 ? -5.913 17.953 5.770 1.00 80.44 87 LYS A CA 1
ATOM 701 C C . LYS A 1 87 ? -6.896 18.042 6.937 1.00 80.44 87 LYS A C 1
ATOM 703 O O . LYS A 1 87 ? -6.540 18.540 7.997 1.00 80.44 87 LYS A O 1
ATOM 708 N N . ASP A 1 88 ? -8.131 17.608 6.713 1.00 85.81 88 ASP A N 1
ATOM 709 C CA . ASP A 1 88 ? -9.200 17.610 7.705 1.00 85.81 88 ASP A CA 1
ATOM 710 C C . ASP A 1 88 ? -9.085 16.349 8.567 1.00 85.81 88 ASP A C 1
ATOM 712 O O . ASP A 1 88 ? -9.324 15.237 8.092 1.00 85.81 88 ASP A O 1
ATOM 716 N N . LEU A 1 89 ? -8.677 16.528 9.821 1.00 86.12 89 LEU A N 1
ATOM 717 C CA . LEU A 1 89 ? -8.449 15.433 10.755 1.00 86.12 89 LEU A CA 1
ATOM 718 C C . LEU A 1 89 ? -9.751 14.738 11.175 1.00 86.12 89 LEU A C 1
ATOM 720 O O . LEU A 1 89 ? -9.743 13.519 11.327 1.00 86.12 89 LEU A O 1
ATOM 724 N N . ASP A 1 90 ? -10.868 15.460 11.281 1.00 88.62 90 ASP A N 1
ATOM 725 C CA . ASP A 1 90 ? -12.169 14.869 11.620 1.00 88.62 90 ASP A CA 1
ATOM 726 C C . ASP A 1 90 ? -12.620 13.911 10.512 1.00 88.62 90 ASP A C 1
ATOM 728 O O . ASP A 1 90 ? -13.151 12.824 10.767 1.00 88.62 90 ASP A O 1
ATOM 732 N N . LEU A 1 91 ? -12.352 14.282 9.256 1.00 87.44 91 LEU A N 1
ATOM 733 C CA . LEU A 1 91 ? -12.586 13.405 8.115 1.00 87.44 91 LEU A CA 1
ATOM 734 C C . LEU A 1 91 ? -11.701 12.150 8.177 1.00 87.44 91 LEU A C 1
ATOM 736 O O . LEU A 1 91 ? -12.209 11.045 7.982 1.00 87.44 91 LEU A O 1
ATOM 740 N N . VAL A 1 92 ? -10.403 12.302 8.468 1.00 88.31 92 VAL A N 1
ATOM 741 C CA . VAL A 1 92 ? -9.472 11.167 8.621 1.00 88.31 92 VAL A CA 1
ATOM 742 C C . VAL A 1 92 ? -9.947 10.221 9.726 1.00 88.31 92 VAL A C 1
ATOM 744 O O . VAL A 1 92 ? -10.036 9.013 9.505 1.00 88.31 92 VAL A O 1
ATOM 747 N N . GLN A 1 93 ? -10.313 10.762 10.890 1.00 89.94 93 GLN A N 1
ATOM 748 C CA . GLN A 1 93 ? -10.846 9.998 12.017 1.00 89.94 93 GLN A CA 1
ATOM 749 C C . GLN A 1 93 ? -12.097 9.214 11.618 1.00 89.94 93 GLN A C 1
ATOM 751 O O . GLN A 1 93 ? -12.161 8.002 11.830 1.00 89.94 93 GLN A O 1
ATOM 756 N N . GLY A 1 94 ? -13.064 9.878 10.979 1.00 90.38 94 GLY A N 1
ATOM 757 C CA . GLY A 1 94 ? -14.300 9.240 10.535 1.00 90.38 94 GLY A CA 1
ATOM 758 C C . GLY A 1 94 ? -14.063 8.113 9.525 1.00 90.38 94 GLY A C 1
ATOM 759 O O . GLY A 1 94 ? -14.723 7.075 9.593 1.00 90.38 94 GLY A O 1
ATOM 760 N N . LEU A 1 95 ? -13.108 8.278 8.606 1.00 90.44 95 LEU A N 1
ATOM 761 C CA . LEU A 1 95 ? -12.733 7.252 7.629 1.00 90.44 95 LEU A CA 1
ATOM 762 C C . LEU A 1 95 ? -12.005 6.067 8.288 1.00 90.44 95 LEU A C 1
ATOM 764 O O . LEU A 1 95 ? -12.289 4.902 7.983 1.00 90.44 95 LEU A O 1
ATOM 768 N N . PHE A 1 96 ? -11.093 6.328 9.222 1.00 91.88 96 PHE A N 1
ATOM 769 C CA . PHE A 1 96 ? -10.379 5.277 9.952 1.00 91.88 96 PHE A CA 1
ATOM 770 C C . PHE A 1 96 ? -11.298 4.475 10.867 1.00 91.88 96 PHE A C 1
ATOM 772 O O . PHE A 1 96 ? -11.212 3.249 10.867 1.00 91.88 96 PHE A O 1
ATOM 779 N N . GLN A 1 97 ? -12.253 5.122 11.532 1.00 92.06 97 GLN A N 1
ATOM 780 C CA . GLN A 1 97 ? -13.300 4.431 12.285 1.00 92.06 97 GLN A CA 1
ATOM 781 C C . GLN A 1 97 ? -14.162 3.541 11.378 1.00 92.06 97 GLN A C 1
ATOM 783 O O . GLN A 1 97 ? -14.360 2.370 11.691 1.00 92.06 97 GLN A O 1
ATOM 788 N N . GLN A 1 98 ? -14.621 4.054 10.227 1.00 92.50 98 GLN A N 1
ATOM 789 C CA . GLN A 1 98 ? -15.435 3.280 9.273 1.00 92.50 98 GLN A CA 1
ATOM 790 C C . GLN A 1 98 ? -14.708 2.044 8.732 1.00 92.50 98 GLN A C 1
ATOM 792 O O . GLN A 1 98 ? -15.322 0.999 8.535 1.00 92.50 98 GLN A O 1
ATOM 797 N N . SER A 1 99 ? -13.403 2.164 8.488 1.00 93.25 99 SER A N 1
ATOM 798 C CA . SER A 1 99 ? -12.568 1.063 7.990 1.00 93.25 99 SER A CA 1
ATOM 799 C C . SER A 1 99 ? -12.015 0.162 9.095 1.00 93.25 99 SER A C 1
ATOM 801 O O . SER A 1 99 ? -11.380 -0.842 8.788 1.00 93.25 99 SER A O 1
ATOM 803 N N . ASN A 1 100 ? -12.238 0.506 10.370 1.00 94.44 100 ASN A N 1
ATOM 804 C CA . ASN A 1 100 ? -11.608 -0.136 11.523 1.00 94.44 100 ASN A CA 1
ATOM 805 C C . ASN A 1 100 ? -10.069 -0.195 11.401 1.00 94.44 100 ASN A C 1
ATOM 807 O O . ASN A 1 100 ? -9.441 -1.193 11.770 1.00 94.44 100 ASN A O 1
ATOM 811 N N . ALA A 1 101 ? -9.465 0.869 10.862 1.00 94.44 101 ALA A N 1
ATOM 812 C CA . ALA A 1 101 ? -8.018 0.986 10.749 1.00 94.44 101 ALA A CA 1
ATOM 813 C C . ALA A 1 101 ? -7.369 0.890 12.135 1.00 94.44 101 ALA A C 1
ATOM 815 O O . ALA A 1 101 ? -7.864 1.461 13.105 1.00 94.44 101 ALA A O 1
ATOM 816 N N . LYS A 1 102 ? -6.263 0.151 12.234 1.00 94.88 102 LYS A N 1
ATOM 817 C CA . LYS A 1 102 ? -5.498 -0.017 13.484 1.00 94.88 102 LYS A CA 1
ATOM 818 C C . LYS A 1 102 ? -4.227 0.813 13.506 1.00 94.88 102 LYS A C 1
ATOM 820 O O . LYS A 1 102 ? -3.679 1.108 14.566 1.00 94.88 102 LYS A O 1
ATOM 825 N N . THR A 1 103 ? -3.759 1.207 12.331 1.00 93.88 103 THR A N 1
ATOM 826 C CA . THR A 1 103 ? -2.579 2.045 12.188 1.00 93.88 103 THR A CA 1
ATOM 827 C C . THR A 1 103 ? -2.625 2.834 10.888 1.00 93.88 103 THR A C 1
ATOM 829 O O . THR A 1 103 ? -3.367 2.493 9.967 1.00 93.88 103 THR A O 1
ATOM 832 N N . VAL A 1 104 ? -1.821 3.886 10.813 1.00 91.69 104 VAL A N 1
ATOM 833 C CA . VAL A 1 104 ? -1.566 4.682 9.616 1.00 91.69 104 VAL A CA 1
ATOM 834 C C . VAL A 1 104 ? -0.062 4.870 9.472 1.00 91.69 104 VAL A C 1
ATOM 836 O O . VAL A 1 104 ? 0.623 5.123 10.463 1.00 91.69 104 VAL A O 1
ATOM 839 N N . ILE A 1 105 ? 0.444 4.740 8.244 1.00 91.31 105 ILE A N 1
ATOM 840 C CA . ILE A 1 105 ? 1.829 5.073 7.916 1.00 91.31 105 ILE A CA 1
ATOM 841 C C . ILE A 1 105 ? 1.800 6.318 7.037 1.00 91.31 105 ILE A C 1
ATOM 843 O O . ILE A 1 105 ? 1.320 6.275 5.903 1.00 91.31 105 ILE A O 1
ATOM 847 N N . CYS A 1 106 ? 2.279 7.441 7.560 1.00 88.44 106 CYS A N 1
ATOM 848 C CA . CYS A 1 106 ? 2.116 8.732 6.900 1.00 88.44 106 CYS A CA 1
ATOM 849 C C . CYS A 1 106 ? 3.273 9.696 7.154 1.00 88.44 106 CYS A C 1
ATOM 851 O O . CYS A 1 106 ? 4.034 9.568 8.109 1.00 88.44 106 CYS A O 1
ATOM 853 N N . ASP A 1 107 ? 3.354 10.714 6.301 1.00 86.75 107 ASP A N 1
ATOM 854 C CA . ASP A 1 107 ? 4.171 11.898 6.541 1.00 86.75 107 ASP A CA 1
ATOM 855 C C . ASP A 1 107 ? 3.518 12.743 7.646 1.00 86.75 107 ASP A C 1
ATOM 857 O O . ASP A 1 107 ? 2.517 13.435 7.425 1.00 86.75 107 ASP A O 1
ATOM 861 N N . THR A 1 108 ? 4.072 12.652 8.855 1.00 85.50 108 THR A N 1
ATOM 862 C CA . THR A 1 108 ? 3.537 13.311 10.052 1.00 85.50 108 THR A CA 1
ATOM 863 C C . THR A 1 108 ? 3.651 14.834 9.996 1.00 85.50 108 THR A C 1
ATOM 865 O O . THR A 1 108 ? 2.992 15.513 10.775 1.00 85.50 108 THR A O 1
ATOM 868 N N . THR A 1 109 ? 4.412 15.391 9.048 1.00 84.12 109 THR A N 1
ATOM 869 C CA . THR A 1 109 ? 4.584 16.844 8.897 1.00 84.12 109 THR A CA 1
ATOM 870 C C . THR A 1 109 ? 3.432 17.523 8.148 1.00 84.12 109 THR A C 1
ATOM 872 O O . THR A 1 109 ? 3.323 18.748 8.153 1.00 84.12 109 THR A O 1
ATOM 875 N N . ARG A 1 110 ? 2.549 16.753 7.492 1.00 77.94 110 ARG A N 1
ATOM 876 C CA . ARG A 1 110 ? 1.506 17.304 6.601 1.00 77.94 110 ARG A CA 1
ATOM 877 C C . ARG A 1 110 ? 0.209 17.710 7.281 1.00 77.94 110 ARG A C 1
ATOM 879 O O . ARG A 1 110 ? -0.523 18.535 6.730 1.00 77.94 110 ARG A O 1
ATOM 886 N N . ILE A 1 111 ? -0.097 17.102 8.419 1.00 76.12 111 ILE A N 1
ATOM 887 C CA . ILE A 1 111 ? -1.314 17.352 9.191 1.00 76.12 111 ILE A CA 1
ATOM 888 C C . ILE A 1 111 ? -0.885 17.530 10.643 1.00 76.12 111 ILE A C 1
ATOM 890 O O . ILE A 1 111 ? -0.135 16.715 11.170 1.00 76.12 111 ILE A O 1
ATOM 894 N N . ASN A 1 112 ? -1.362 18.591 11.284 1.00 80.62 112 ASN A N 1
ATOM 895 C CA . ASN A 1 112 ? -1.206 18.760 12.726 1.00 80.62 112 ASN A CA 1
ATOM 896 C C . ASN A 1 112 ? -2.308 17.966 13.436 1.00 80.62 112 ASN A C 1
ATOM 898 O O . ASN A 1 112 ? -3.443 17.957 12.959 1.00 80.62 112 ASN A O 1
ATOM 902 N N . GLY A 1 113 ? -2.015 17.353 14.582 1.00 83.06 113 GLY A N 1
ATOM 903 C CA . GLY A 1 113 ? -3.036 16.661 15.371 1.00 83.06 113 GLY A CA 1
ATOM 904 C C . GLY A 1 113 ? -3.073 15.141 15.211 1.00 83.06 113 GLY A C 1
ATOM 905 O O . GLY A 1 113 ? -4.036 14.520 15.654 1.00 83.06 113 GLY A O 1
ATOM 906 N N . TRP A 1 114 ? -2.068 14.511 14.594 1.00 86.81 114 TRP A N 1
ATOM 907 C CA . TRP A 1 114 ? -2.008 13.047 14.463 1.00 86.81 114 TRP A CA 1
ATOM 908 C C . TRP A 1 114 ? -2.137 12.311 15.807 1.00 86.81 114 TRP A C 1
ATOM 910 O O . TRP A 1 114 ? -2.687 11.213 15.848 1.00 86.81 114 TRP A O 1
ATOM 920 N N . GLU A 1 115 ? -1.711 12.929 16.908 1.00 85.69 115 GLU A N 1
ATOM 921 C CA . GLU A 1 115 ? -1.878 12.430 18.276 1.00 85.69 115 GLU A CA 1
ATOM 922 C C . GLU A 1 115 ? -3.348 12.200 18.670 1.00 85.69 115 GLU A C 1
ATOM 924 O O . GLU A 1 115 ? -3.645 11.342 19.498 1.00 85.69 115 GLU A O 1
ATOM 929 N N . GLN A 1 116 ? -4.297 12.890 18.030 1.00 88.44 116 GLN A N 1
ATOM 930 C CA . GLN A 1 116 ? -5.732 12.710 18.282 1.00 88.44 116 GLN A CA 1
ATOM 931 C C . GLN A 1 116 ? -6.275 11.388 17.718 1.00 88.44 116 GLN A C 1
ATOM 933 O O . GLN A 1 116 ? -7.419 11.025 17.988 1.00 88.44 116 GLN A O 1
ATOM 938 N N . LEU A 1 117 ? -5.472 10.650 16.944 1.00 88.38 117 LEU A N 1
ATOM 939 C CA . LEU A 1 117 ? -5.815 9.304 16.494 1.00 88.38 117 LEU A CA 1
ATOM 940 C C . LEU A 1 117 ? -5.560 8.233 17.567 1.00 88.38 117 LEU A C 1
ATOM 942 O O . LEU A 1 117 ? -6.210 7.184 17.539 1.00 88.38 117 LEU A O 1
ATOM 946 N N . GLU A 1 118 ? -4.673 8.484 18.537 1.00 87.44 118 GLU A N 1
ATOM 947 C CA . GLU A 1 118 ? -4.356 7.504 19.584 1.00 87.44 118 GLU A CA 1
ATOM 948 C C . GLU A 1 118 ? -5.564 7.139 20.464 1.00 87.44 118 GLU A C 1
ATOM 950 O O . GLU A 1 118 ? -5.783 5.942 20.675 1.00 87.44 118 GLU A O 1
ATOM 955 N N . PRO A 1 119 ? -6.415 8.089 20.917 1.00 89.94 119 PRO A N 1
ATOM 956 C CA . PRO A 1 119 ? -7.644 7.762 21.647 1.00 89.94 119 PRO A CA 1
ATOM 957 C C . PRO A 1 119 ? -8.625 6.884 20.857 1.00 89.94 119 PRO A C 1
ATOM 959 O O . PRO A 1 119 ? -9.468 6.218 21.454 1.00 89.94 119 PRO A O 1
ATOM 962 N N . LEU A 1 120 ? -8.516 6.856 19.523 1.00 88.44 120 LEU A N 1
ATOM 963 C CA . LEU A 1 120 ? -9.313 5.990 18.647 1.00 88.44 120 LEU A CA 1
ATOM 964 C C . LEU A 1 120 ? -8.691 4.596 18.463 1.00 88.44 120 LEU A C 1
ATOM 966 O O . LEU A 1 120 ? -9.228 3.772 17.722 1.00 88.44 120 LEU A O 1
ATOM 970 N N . GLY A 1 121 ? -7.559 4.325 19.116 1.00 90.38 121 GLY A N 1
ATOM 971 C CA . GLY A 1 121 ? -6.812 3.078 18.985 1.00 90.38 121 GLY A CA 1
ATOM 972 C C . GLY A 1 121 ? -6.046 2.953 17.667 1.00 90.38 121 GLY A C 1
ATOM 973 O O . GLY A 1 121 ? -5.653 1.843 17.307 1.00 90.38 121 GLY A O 1
ATOM 974 N N . VAL A 1 122 ? -5.837 4.060 16.945 1.00 92.75 122 VAL A N 1
ATOM 975 C CA . VAL A 1 122 ? -5.086 4.082 15.686 1.00 92.75 122 VAL A CA 1
ATOM 976 C C . VAL A 1 122 ? -3.650 4.513 15.967 1.00 92.75 122 VAL A C 1
ATOM 978 O O . VAL A 1 122 ? -3.392 5.647 16.361 1.00 92.75 122 VAL A O 1
ATOM 981 N N . LYS A 1 123 ? -2.695 3.611 15.732 1.00 93.06 123 LYS A N 1
ATOM 982 C CA . LYS A 1 123 ? -1.264 3.898 15.909 1.00 93.06 123 LYS A CA 1
ATOM 983 C C . LYS A 1 123 ? -0.709 4.669 14.715 1.00 93.06 123 LYS A C 1
ATOM 985 O O . LYS A 1 123 ? -0.848 4.215 13.578 1.00 93.06 123 LYS A O 1
ATOM 990 N N . VAL A 1 124 ? -0.025 5.779 14.960 1.00 91.56 124 VAL A N 1
ATOM 991 C CA . VAL A 1 124 ? 0.624 6.570 13.907 1.00 91.56 124 VAL A CA 1
ATOM 992 C C . VAL A 1 124 ? 2.076 6.129 13.752 1.00 91.56 124 VAL A C 1
ATOM 994 O O . VAL A 1 124 ? 2.829 6.082 14.722 1.00 91.56 124 VAL A O 1
ATOM 997 N N . ILE A 1 125 ? 2.469 5.796 12.526 1.00 91.69 125 ILE A N 1
ATOM 998 C CA . ILE A 1 125 ? 3.830 5.400 12.172 1.00 91.69 125 ILE A CA 1
ATOM 999 C C . ILE A 1 125 ? 4.346 6.395 11.125 1.00 91.69 125 ILE A C 1
ATOM 1001 O O . ILE A 1 125 ? 3.696 6.581 10.095 1.00 91.69 125 ILE A O 1
ATOM 1005 N N . PRO A 1 126 ? 5.500 7.041 11.343 1.00 91.19 126 PRO A N 1
ATOM 1006 C CA . PRO A 1 126 ? 6.108 7.868 10.311 1.00 91.19 126 PRO A CA 1
ATOM 1007 C C . PRO A 1 126 ? 6.418 7.047 9.054 1.00 91.19 126 PRO A C 1
ATOM 1009 O O . PRO A 1 126 ? 6.905 5.917 9.137 1.00 91.19 126 PRO A O 1
ATOM 1012 N N . ILE A 1 127 ? 6.118 7.606 7.884 1.00 91.25 127 ILE A N 1
ATOM 1013 C CA . ILE A 1 127 ? 6.586 7.045 6.616 1.00 91.25 127 ILE A CA 1
ATOM 1014 C C . ILE A 1 127 ? 8.109 7.175 6.526 1.00 91.25 127 ILE A C 1
ATOM 1016 O O . ILE A 1 127 ? 8.680 8.139 7.034 1.00 91.25 127 ILE A O 1
ATOM 1020 N N . LEU A 1 128 ? 8.746 6.205 5.874 1.00 92.50 128 LEU A N 1
ATOM 1021 C CA . LEU A 1 128 ? 10.190 6.211 5.666 1.00 92.50 128 LEU A CA 1
ATOM 1022 C C . LEU A 1 128 ? 10.612 7.388 4.779 1.00 92.50 128 LEU A C 1
ATOM 1024 O O . LEU A 1 128 ? 9.914 7.725 3.813 1.00 92.50 128 LEU A O 1
ATOM 1028 N N . THR A 1 129 ? 11.768 7.977 5.074 1.00 91.88 129 THR A N 1
ATOM 1029 C CA . THR A 1 129 ? 12.404 8.951 4.182 1.00 91.88 129 THR A CA 1
ATOM 1030 C C . THR A 1 129 ? 12.945 8.268 2.926 1.00 91.88 129 THR A C 1
ATOM 1032 O O . THR A 1 129 ? 13.030 7.040 2.835 1.00 91.88 129 THR A O 1
ATOM 1035 N N . HIS A 1 130 ? 13.327 9.066 1.926 1.00 89.06 130 HIS A N 1
ATOM 1036 C CA . HIS A 1 130 ? 13.925 8.530 0.706 1.00 89.06 130 HIS A CA 1
ATOM 1037 C C . HIS A 1 130 ? 15.216 7.748 0.996 1.00 89.06 130 HIS A C 1
ATOM 1039 O O . HIS A 1 130 ? 15.417 6.667 0.446 1.00 89.06 130 HIS A O 1
ATOM 1045 N N . GLU A 1 131 ? 16.052 8.263 1.897 1.00 92.69 131 GLU A N 1
ATOM 1046 C CA . GLU A 1 131 ? 17.314 7.647 2.304 1.00 92.69 131 GLU A CA 1
ATOM 1047 C C . GLU A 1 131 ? 17.080 6.324 3.039 1.00 92.69 131 GLU A C 1
ATOM 1049 O O . GLU A 1 131 ? 17.758 5.336 2.761 1.00 92.69 131 GLU A O 1
ATOM 1054 N N . GLU A 1 132 ? 16.088 6.275 3.933 1.00 94.69 132 GLU A N 1
ATOM 1055 C CA . GLU A 1 132 ? 15.726 5.051 4.651 1.00 94.69 132 GLU A CA 1
ATOM 1056 C C . GLU A 1 132 ? 15.193 3.976 3.695 1.00 94.69 132 GLU A C 1
ATOM 1058 O O . GLU A 1 132 ? 15.585 2.810 3.789 1.00 94.69 132 GLU A O 1
ATOM 1063 N N . VAL A 1 133 ? 14.342 4.362 2.733 1.00 92.94 133 VAL A N 1
ATOM 1064 C CA . VAL A 1 133 ? 13.876 3.447 1.681 1.00 92.94 133 VAL A CA 1
ATOM 1065 C C . VAL A 1 133 ? 15.063 2.922 0.878 1.00 92.94 133 VAL A C 1
ATOM 1067 O O . VAL A 1 133 ? 15.185 1.709 0.736 1.00 92.94 133 VAL A O 1
ATOM 1070 N N . ALA A 1 134 ? 15.958 3.799 0.412 1.00 91.69 134 ALA A N 1
ATOM 1071 C CA . ALA A 1 134 ? 17.132 3.410 -0.368 1.00 91.69 134 ALA A CA 1
ATOM 1072 C C . ALA A 1 134 ? 18.068 2.467 0.406 1.00 91.69 134 ALA A C 1
ATOM 1074 O O . ALA A 1 134 ? 18.610 1.522 -0.168 1.00 91.69 134 ALA A O 1
ATOM 1075 N N . GLN A 1 135 ? 18.228 2.673 1.716 1.00 94.38 135 GLN A N 1
ATOM 1076 C CA . GLN A 1 135 ? 19.010 1.784 2.573 1.00 94.38 135 GLN A CA 1
ATOM 1077 C C . GLN A 1 135 ? 18.379 0.387 2.681 1.00 94.38 135 GLN A C 1
ATOM 1079 O O . GLN A 1 135 ? 19.087 -0.621 2.634 1.00 94.38 135 GLN A O 1
ATOM 1084 N N . ILE A 1 136 ? 17.054 0.314 2.823 1.00 94.12 136 ILE A N 1
ATOM 1085 C CA . ILE A 1 136 ? 16.325 -0.957 2.926 1.00 94.12 136 ILE A CA 1
ATOM 1086 C C . ILE A 1 136 ? 16.349 -1.703 1.589 1.00 94.12 136 ILE A C 1
ATOM 1088 O O . ILE A 1 136 ? 16.627 -2.906 1.560 1.00 94.12 136 ILE A O 1
ATOM 1092 N N . THR A 1 137 ? 16.064 -1.011 0.485 1.00 92.44 137 THR A N 1
ATOM 1093 C CA . THR A 1 137 ? 15.937 -1.629 -0.840 1.00 92.44 137 THR A CA 1
ATOM 1094 C C . THR A 1 137 ? 17.283 -1.945 -1.486 1.00 92.44 137 THR A C 1
ATOM 1096 O O . THR A 1 137 ? 17.409 -2.975 -2.146 1.00 92.44 137 THR A O 1
ATOM 1099 N N . GLY A 1 138 ? 18.313 -1.135 -1.223 1.00 89.69 138 GLY A N 1
ATOM 1100 C CA . GLY A 1 138 ? 19.678 -1.339 -1.714 1.00 89.69 138 GLY A CA 1
ATOM 1101 C C . GLY A 1 138 ? 20.477 -2.421 -0.979 1.00 89.69 138 GLY A C 1
ATOM 1102 O O . GLY A 1 138 ? 21.602 -2.725 -1.372 1.00 89.69 138 GLY A O 1
ATOM 1103 N N . SER A 1 139 ? 19.933 -3.016 0.087 1.00 87.62 139 SER A N 1
ATOM 1104 C CA . SER A 1 139 ? 20.604 -4.096 0.814 1.00 87.62 139 SER A CA 1
ATOM 1105 C C . SER A 1 139 ? 20.781 -5.342 -0.062 1.00 87.62 139 SER A C 1
ATOM 1107 O O . SER A 1 139 ? 19.821 -5.858 -0.627 1.00 87.62 139 SER A O 1
ATOM 1109 N N . CYS A 1 140 ? 21.995 -5.898 -0.114 1.00 84.06 140 CYS A N 1
ATOM 1110 C CA . CYS A 1 140 ? 22.263 -7.170 -0.799 1.00 84.06 140 CYS A CA 1
ATOM 1111 C C . CYS A 1 140 ? 21.886 -8.402 0.038 1.00 84.06 140 CYS A C 1
ATOM 1113 O O . CYS A 1 140 ? 21.986 -9.528 -0.449 1.00 84.06 140 CYS A O 1
ATOM 1115 N N . SER A 1 141 ? 21.473 -8.224 1.297 1.00 86.44 141 SER A N 1
ATOM 1116 C CA . SER A 1 141 ? 21.133 -9.351 2.164 1.00 86.44 141 SER A CA 1
ATOM 1117 C C . SER A 1 141 ? 19.914 -10.113 1.625 1.00 86.44 141 SER A C 1
ATOM 1119 O O . SER A 1 141 ? 18.982 -9.476 1.107 1.00 86.44 141 SER A O 1
ATOM 1121 N N . PRO A 1 142 ? 19.894 -11.456 1.757 1.00 87.00 142 PRO A N 1
ATOM 1122 C CA . PRO A 1 142 ? 18.717 -12.257 1.448 1.00 87.00 142 PRO A CA 1
ATOM 1123 C C . PRO A 1 142 ? 17.506 -11.771 2.244 1.00 87.00 142 PRO A C 1
ATOM 1125 O O . PRO A 1 142 ? 17.629 -11.418 3.418 1.00 87.00 142 PRO A O 1
ATOM 1128 N N . VAL A 1 143 ? 16.342 -11.757 1.601 1.00 90.19 143 VAL A N 1
ATOM 1129 C CA . VAL A 1 143 ? 15.080 -11.411 2.257 1.00 90.19 143 VAL A CA 1
ATOM 1130 C C . VAL A 1 143 ? 14.414 -12.691 2.738 1.00 90.19 143 VAL A C 1
ATOM 1132 O O . VAL A 1 143 ? 14.193 -13.603 1.943 1.00 90.19 143 VAL A O 1
ATOM 1135 N N . ASP A 1 144 ? 14.074 -12.754 4.022 1.00 89.81 144 ASP A N 1
ATOM 1136 C CA . ASP A 1 144 ? 13.269 -13.849 4.554 1.00 89.81 144 ASP A CA 1
ATOM 1137 C C . ASP A 1 144 ? 11.807 -13.675 4.123 1.00 89.81 144 ASP A C 1
ATOM 1139 O O . ASP A 1 144 ? 11.080 -12.837 4.650 1.00 89.81 144 ASP A O 1
ATOM 1143 N N . LEU A 1 145 ? 11.378 -14.452 3.129 1.00 89.69 145 LEU A N 1
ATOM 1144 C CA . LEU A 1 145 ? 10.008 -14.404 2.616 1.00 89.69 145 LEU A CA 1
ATOM 1145 C C . LEU A 1 145 ? 9.002 -15.115 3.525 1.00 89.69 145 LEU A C 1
ATOM 1147 O O . LEU A 1 145 ? 7.804 -14.922 3.332 1.00 89.69 145 LEU A O 1
ATOM 1151 N N . SER A 1 146 ? 9.457 -15.916 4.497 1.00 88.69 146 SER A N 1
ATOM 1152 C CA . SER A 1 146 ? 8.572 -16.718 5.353 1.00 88.69 146 SER A CA 1
ATOM 1153 C C . SER A 1 146 ? 7.703 -15.868 6.287 1.00 88.69 146 SER A C 1
ATOM 1155 O O . SER A 1 146 ? 6.644 -16.314 6.722 1.00 88.69 146 SER A O 1
ATOM 1157 N N . VAL A 1 147 ? 8.102 -14.616 6.539 1.00 89.56 147 VAL A N 1
ATOM 1158 C CA . VAL A 1 147 ? 7.326 -13.635 7.322 1.00 89.56 147 VAL A CA 1
ATOM 1159 C C . VAL A 1 147 ? 6.156 -13.027 6.537 1.00 89.56 147 VAL A C 1
ATOM 1161 O O . VAL A 1 147 ? 5.271 -12.372 7.103 1.00 89.56 147 VAL A O 1
ATOM 1164 N N . LEU A 1 148 ? 6.155 -13.201 5.213 1.00 91.50 148 LEU A N 1
ATOM 1165 C CA . LEU A 1 148 ? 5.122 -12.684 4.332 1.00 91.50 148 LEU A CA 1
ATOM 1166 C C . LEU A 1 148 ? 4.080 -13.771 4.046 1.00 91.50 148 LEU A C 1
ATOM 1168 O O . LEU A 1 148 ? 4.440 -14.934 3.881 1.00 91.50 148 LEU A O 1
ATOM 1172 N N . PRO A 1 149 ? 2.791 -13.415 3.912 1.00 89.44 149 PRO A N 1
ATOM 1173 C CA . PRO A 1 149 ? 1.786 -14.389 3.507 1.00 89.44 149 PRO A CA 1
ATOM 1174 C C . PRO A 1 149 ? 2.075 -14.932 2.095 1.00 89.44 149 PRO A C 1
ATOM 1176 O O . PRO A 1 149 ? 2.666 -14.214 1.269 1.00 89.44 149 PRO A O 1
ATOM 1179 N N . PRO A 1 150 ? 1.644 -16.166 1.793 1.00 87.25 150 PRO A N 1
ATOM 1180 C CA . PRO A 1 150 ? 1.697 -16.708 0.441 1.00 87.25 150 PRO A CA 1
ATOM 1181 C C . PRO A 1 150 ? 0.828 -15.878 -0.517 1.00 87.25 150 PRO A C 1
ATOM 1183 O O . PRO A 1 150 ? -0.195 -15.313 -0.130 1.00 87.25 150 PRO A O 1
ATOM 1186 N N . LEU A 1 151 ? 1.251 -15.765 -1.779 1.00 82.50 151 LEU A N 1
ATOM 1187 C CA . LEU A 1 151 ? 0.480 -15.051 -2.808 1.00 82.50 151 LEU A CA 1
ATOM 1188 C C . LEU A 1 151 ? -0.692 -15.879 -3.348 1.00 82.50 151 LEU A C 1
ATOM 1190 O O . LEU A 1 151 ? -1.672 -15.317 -3.836 1.00 82.50 151 LEU A O 1
ATOM 1194 N N . ASP A 1 152 ? -0.565 -17.199 -3.272 1.00 71.69 152 ASP A N 1
ATOM 1195 C CA . ASP A 1 152 ? -1.446 -18.226 -3.819 1.00 71.69 152 ASP A CA 1
ATOM 1196 C C . ASP A 1 152 ? -2.402 -18.822 -2.776 1.00 71.69 152 ASP A C 1
ATOM 1198 O O . ASP A 1 152 ? -3.017 -19.857 -3.024 1.00 71.69 152 ASP A O 1
ATOM 1202 N N . GLU A 1 153 ? -2.561 -18.166 -1.623 1.00 75.06 153 GLU A N 1
ATOM 1203 C CA . GLU A 1 153 ? -3.528 -18.581 -0.607 1.00 75.06 153 GLU A CA 1
ATOM 1204 C C . GLU A 1 153 ? -4.942 -18.652 -1.208 1.00 75.06 153 GLU A C 1
ATOM 1206 O O . GLU A 1 153 ? -5.396 -17.704 -1.858 1.00 75.06 153 GLU A O 1
ATOM 1211 N N . GLU A 1 154 ? -5.653 -19.768 -0.998 1.00 68.69 154 GLU A N 1
ATOM 1212 C CA . GLU A 1 154 ? -7.060 -19.865 -1.387 1.00 68.69 154 GLU A CA 1
ATOM 1213 C C . GLU A 1 154 ? -7.881 -18.863 -0.570 1.00 68.69 154 GLU A C 1
ATOM 1215 O O . GLU A 1 154 ? -7.938 -18.915 0.657 1.00 68.69 154 GLU A O 1
ATOM 1220 N N . VAL A 1 155 ? -8.525 -17.934 -1.268 1.00 77.38 155 VAL A N 1
ATOM 1221 C CA . VAL A 1 155 ? -9.188 -16.772 -0.670 1.00 77.38 155 VAL A CA 1
ATOM 1222 C C . VAL A 1 155 ? -10.557 -16.559 -1.294 1.00 77.38 155 VAL A C 1
ATOM 1224 O O . VAL A 1 155 ? -10.763 -16.785 -2.490 1.00 77.38 155 VAL A O 1
ATOM 1227 N N . ASP A 1 156 ? -11.506 -16.092 -0.485 1.00 87.00 156 ASP A N 1
ATOM 1228 C CA . ASP A 1 156 ? -12.851 -15.766 -0.954 1.00 87.00 156 ASP A CA 1
ATOM 1229 C C . ASP A 1 156 ? -12.787 -14.555 -1.904 1.00 87.00 156 ASP A C 1
ATOM 1231 O O . ASP A 1 156 ? -12.120 -13.556 -1.638 1.00 87.00 156 ASP A O 1
ATOM 1235 N N . GLY A 1 157 ? -13.523 -14.601 -3.015 1.00 88.31 157 GLY A N 1
ATOM 1236 C CA . GLY A 1 157 ? -13.655 -13.460 -3.925 1.00 88.31 157 GLY A CA 1
ATOM 1237 C C . GLY A 1 157 ? -14.277 -12.219 -3.281 1.00 88.31 157 GLY A C 1
ATOM 1238 O O . GLY A 1 157 ? -14.103 -11.112 -3.792 1.00 88.31 157 GLY A O 1
ATOM 1239 N N . ASN A 1 158 ? -14.999 -12.393 -2.176 1.00 91.75 158 ASN A N 1
ATOM 1240 C CA . ASN A 1 158 ? -15.589 -11.323 -1.382 1.00 91.75 158 ASN A CA 1
ATOM 1241 C C . ASN A 1 158 ? -14.617 -10.733 -0.352 1.00 91.75 158 ASN A C 1
ATOM 1243 O O . ASN A 1 158 ? -14.951 -9.715 0.255 1.00 91.75 158 ASN A O 1
ATOM 1247 N N . ASP A 1 159 ? -13.426 -11.316 -0.172 1.00 91.25 159 ASP A N 1
ATOM 1248 C CA . ASP A 1 159 ? -12.402 -10.737 0.693 1.00 91.25 159 ASP A CA 1
ATOM 1249 C C . ASP A 1 159 ? -12.034 -9.333 0.224 1.00 91.25 159 ASP A C 1
ATOM 1251 O O . ASP A 1 159 ? -11.788 -9.094 -0.963 1.00 91.25 159 ASP A O 1
ATOM 1255 N N . ILE A 1 160 ? -11.957 -8.409 1.179 1.00 93.00 160 ILE A N 1
ATOM 1256 C CA . ILE A 1 160 ? -11.558 -7.030 0.920 1.00 93.00 160 ILE A CA 1
ATOM 1257 C C . ILE A 1 160 ? -10.043 -6.967 0.736 1.00 93.00 160 ILE A C 1
ATOM 1259 O O . ILE A 1 160 ? -9.281 -7.334 1.628 1.00 93.00 160 ILE A O 1
ATOM 1263 N N . LEU A 1 161 ? -9.615 -6.486 -0.432 1.00 90.75 161 LEU A N 1
ATOM 1264 C CA . LEU A 1 161 ? -8.213 -6.224 -0.746 1.00 90.75 161 LEU A CA 1
ATOM 1265 C C . LEU A 1 161 ? -7.771 -4.842 -0.309 1.00 90.75 161 LEU A C 1
ATOM 1267 O O . LEU A 1 161 ? -6.603 -4.667 0.018 1.00 90.75 161 LEU A O 1
ATOM 1271 N N . SER A 1 162 ? -8.663 -3.863 -0.377 1.00 92.06 162 SER A N 1
ATOM 1272 C CA . SER A 1 162 ? -8.370 -2.483 -0.023 1.00 92.06 162 SER A CA 1
ATOM 1273 C C . SER A 1 162 ? -9.652 -1.719 0.276 1.00 92.06 162 SER A C 1
ATOM 1275 O O . SER A 1 162 ? -10.746 -2.092 -0.155 1.00 92.06 162 SER A O 1
ATOM 1277 N N . PHE A 1 163 ? -9.501 -0.616 0.995 1.00 92.56 163 PHE A N 1
ATOM 1278 C CA . PHE A 1 163 ? -10.491 0.442 1.055 1.00 92.56 163 PHE A CA 1
ATOM 1279 C C . PHE A 1 163 ? -9.977 1.664 0.298 1.00 92.56 163 PHE A C 1
ATOM 1281 O O . PHE A 1 163 ? -8.824 2.063 0.463 1.00 92.56 163 PHE A O 1
ATOM 1288 N N . GLU A 1 164 ? -10.841 2.270 -0.507 1.00 88.75 164 GLU A N 1
ATOM 1289 C CA . GLU A 1 164 ? -10.594 3.553 -1.165 1.00 88.75 164 GLU A CA 1
ATOM 1290 C C . GLU A 1 164 ? -11.657 4.573 -0.751 1.00 88.75 164 GLU A C 1
ATOM 1292 O O . GLU A 1 164 ? -12.641 4.239 -0.087 1.00 88.75 164 GLU A O 1
ATOM 1297 N N . GLN A 1 165 ? -11.481 5.826 -1.164 1.00 85.50 165 GLN A N 1
ATOM 1298 C CA . GLN A 1 165 ? -12.427 6.897 -0.878 1.00 85.50 165 GLN A CA 1
ATOM 1299 C C . GLN A 1 165 ? -13.017 7.498 -2.156 1.00 85.50 165 GLN A C 1
ATOM 1301 O O . GLN A 1 165 ? -12.317 7.764 -3.133 1.00 85.50 165 GLN A O 1
ATOM 1306 N N . SER A 1 166 ? -14.321 7.772 -2.142 1.00 84.19 166 SER A N 1
ATOM 1307 C CA . SER A 1 166 ? -14.955 8.579 -3.192 1.00 84.19 166 SER A CA 1
ATOM 1308 C C . SER A 1 166 ? -14.515 10.047 -3.093 1.00 84.19 166 SER A C 1
ATOM 1310 O O . SER A 1 166 ? -14.232 10.517 -1.995 1.00 84.19 166 SER A O 1
ATOM 1312 N N . SER A 1 167 ? -14.623 10.830 -4.170 1.00 76.88 167 SER A N 1
ATOM 1313 C CA . SER A 1 167 ? -14.344 12.280 -4.132 1.00 76.88 167 SER A CA 1
ATOM 1314 C C . SER A 1 167 ? -15.280 13.094 -3.225 1.00 76.88 167 SER A C 1
ATOM 1316 O O . SER A 1 167 ? -14.986 14.247 -2.930 1.00 76.88 167 SER A O 1
ATOM 1318 N N . GLY A 1 168 ? -16.419 12.533 -2.797 1.00 73.81 168 GLY A N 1
ATOM 1319 C CA . GLY A 1 168 ? -17.367 13.214 -1.910 1.00 73.81 168 GLY A CA 1
ATOM 1320 C C . GLY A 1 168 ? -18.174 14.337 -2.572 1.00 73.81 168 GLY A C 1
ATOM 1321 O O . GLY A 1 168 ? -18.912 15.027 -1.878 1.00 73.81 168 GLY A O 1
ATOM 1322 N N . SER A 1 169 ? -18.083 14.507 -3.896 1.00 70.56 169 SER A N 1
ATOM 1323 C CA . SER A 1 169 ? -18.707 15.616 -4.644 1.00 70.56 169 SER A CA 1
ATOM 1324 C C . SER A 1 169 ? -20.224 15.749 -4.450 1.00 70.56 169 SER A C 1
ATOM 1326 O O . SER A 1 169 ? -20.737 16.862 -4.439 1.00 70.56 169 SER A O 1
ATOM 1328 N N . SER A 1 170 ? -20.943 14.641 -4.251 1.00 68.44 170 SER A N 1
ATOM 1329 C CA . SER A 1 170 ? -22.403 14.651 -4.068 1.00 68.44 170 SER A CA 1
ATOM 1330 C C . SER A 1 170 ? -22.858 14.900 -2.624 1.00 68.44 170 SER A C 1
ATOM 1332 O O . SER A 1 170 ? -23.949 15.416 -2.418 1.00 68.44 170 SER A O 1
ATOM 1334 N N . SER A 1 171 ? -22.067 14.500 -1.621 1.00 70.75 171 SER A N 1
ATOM 1335 C CA . SER A 1 171 ? -22.446 14.558 -0.193 1.00 70.75 171 SER A CA 1
ATOM 1336 C C . SER A 1 171 ? -21.602 15.526 0.638 1.00 70.75 171 SER A C 1
ATOM 1338 O O . SER A 1 171 ? -21.778 15.596 1.850 1.00 70.75 171 SER A O 1
ATOM 1340 N N . GLY A 1 172 ? -20.638 16.212 0.020 1.00 74.50 172 GLY A N 1
ATOM 1341 C CA . GLY A 1 172 ? -19.647 17.054 0.698 1.00 74.50 172 GLY A CA 1
ATOM 1342 C C . GLY A 1 172 ? -18.626 16.282 1.544 1.00 74.50 172 GLY A C 1
ATOM 1343 O O . GLY A 1 172 ? -17.716 16.885 2.100 1.00 74.50 172 GLY A O 1
ATOM 1344 N N . ARG A 1 173 ? -18.757 14.953 1.649 1.00 78.06 173 ARG A N 1
ATOM 1345 C CA . ARG A 1 173 ? -17.879 14.078 2.436 1.00 78.06 173 ARG A CA 1
ATOM 1346 C C . ARG A 1 173 ? -17.529 12.810 1.657 1.00 78.06 173 ARG A C 1
ATOM 1348 O O . ARG A 1 173 ? -18.457 12.139 1.186 1.00 78.06 173 ARG A O 1
ATOM 1355 N N . PRO A 1 174 ? -16.233 12.479 1.514 1.00 83.12 174 PRO A N 1
ATOM 1356 C CA . PRO A 1 174 ? -15.780 11.192 1.004 1.00 83.12 174 PRO A CA 1
ATOM 1357 C C . PRO A 1 174 ? -16.415 10.014 1.747 1.00 83.12 174 PRO A C 1
ATOM 1359 O O . PRO A 1 174 ? -16.524 10.026 2.971 1.00 83.12 174 PRO A O 1
ATOM 1362 N N . LYS A 1 175 ? -16.835 8.995 0.997 1.00 86.00 175 LYS A N 1
ATOM 1363 C CA . LYS A 1 175 ? -17.311 7.713 1.521 1.00 86.00 175 LYS A CA 1
ATOM 1364 C C . LYS A 1 175 ? -16.238 6.654 1.342 1.00 86.00 175 LYS A C 1
ATOM 1366 O O . LYS A 1 175 ? -15.559 6.650 0.313 1.00 86.00 175 LYS A O 1
ATOM 1371 N N . LEU A 1 176 ? -16.158 5.746 2.307 1.00 89.19 176 LEU A N 1
ATOM 1372 C CA . LEU A 1 176 ? -15.333 4.551 2.225 1.00 89.19 176 LEU A CA 1
ATOM 1373 C C . LEU A 1 176 ? -15.934 3.563 1.216 1.00 89.19 176 LEU A C 1
ATOM 1375 O O . LEU A 1 176 ? -17.128 3.262 1.265 1.00 89.19 176 LEU A O 1
ATOM 1379 N N . VAL A 1 177 ? -15.109 3.054 0.308 1.00 91.12 177 VAL A N 1
ATOM 1380 C CA . VAL A 1 177 ? -15.497 2.090 -0.721 1.00 91.12 177 VAL A CA 1
ATOM 1381 C C . VAL A 1 177 ? -14.635 0.837 -0.552 1.00 91.12 177 VAL A C 1
ATOM 1383 O O . VAL A 1 177 ? -13.420 0.922 -0.730 1.00 91.12 177 VAL A O 1
ATOM 1386 N N . PRO A 1 178 ? -15.220 -0.318 -0.188 1.00 93.44 178 PRO A N 1
ATOM 1387 C CA . PRO A 1 178 ? -14.493 -1.580 -0.110 1.00 93.44 178 PRO A CA 1
ATOM 1388 C C . PRO A 1 178 ? -14.267 -2.174 -1.503 1.00 93.44 178 PRO A C 1
ATOM 1390 O O . PRO A 1 178 ? -15.196 -2.277 -2.306 1.00 93.44 178 PRO A O 1
ATOM 1393 N N . PHE A 1 179 ? -13.042 -2.614 -1.772 1.00 92.31 179 PHE A N 1
ATOM 1394 C CA . PHE A 1 179 ? -12.656 -3.263 -3.021 1.00 92.31 179 PHE A CA 1
ATOM 1395 C C . PHE A 1 179 ? -12.398 -4.737 -2.742 1.00 92.31 179 PHE A C 1
ATOM 1397 O O . PHE A 1 179 ? -11.412 -5.099 -2.100 1.00 92.31 179 PHE A O 1
ATOM 1404 N N . SER A 1 180 ? -13.302 -5.597 -3.210 1.00 92.81 180 SER A N 1
ATOM 1405 C CA . SER A 1 180 ? -13.143 -7.042 -3.066 1.00 92.81 180 SER A CA 1
ATOM 1406 C C . SER A 1 180 ? -12.195 -7.622 -4.115 1.00 92.81 180 SER A C 1
ATOM 1408 O O . SER A 1 180 ? -11.998 -7.042 -5.189 1.00 92.81 180 SER A O 1
ATOM 1410 N N . ARG A 1 181 ? -11.645 -8.809 -3.840 1.00 89.81 181 ARG A N 1
ATOM 1411 C CA . ARG A 1 181 ? -10.812 -9.567 -4.791 1.00 89.81 181 ARG A CA 1
ATOM 1412 C C . ARG A 1 181 ? -11.490 -9.743 -6.143 1.00 89.81 181 ARG A C 1
ATOM 1414 O O . ARG A 1 181 ? -10.900 -9.415 -7.167 1.00 89.81 181 ARG A O 1
ATOM 1421 N N . ARG A 1 182 ? -12.751 -10.183 -6.145 1.00 91.81 182 ARG A N 1
ATOM 1422 C CA . ARG A 1 182 ? -13.546 -10.368 -7.366 1.00 91.81 182 ARG A CA 1
ATOM 1423 C C . ARG A 1 182 ? -13.702 -9.067 -8.145 1.00 91.81 182 ARG A C 1
ATOM 1425 O O . ARG A 1 182 ? -13.661 -9.083 -9.371 1.00 91.81 182 ARG A O 1
ATOM 1432 N N . TRP A 1 183 ? -13.903 -7.947 -7.452 1.00 91.19 183 TRP A N 1
ATOM 1433 C CA . TRP A 1 183 ? -14.042 -6.654 -8.112 1.00 91.19 183 TRP A CA 1
ATOM 1434 C C . TRP A 1 183 ? -12.735 -6.241 -8.798 1.00 91.19 183 TRP A C 1
ATOM 1436 O O . TRP A 1 183 ? -12.761 -5.821 -9.955 1.00 91.19 183 TRP A O 1
ATOM 1446 N N . VAL A 1 184 ? -11.594 -6.398 -8.119 1.00 88.44 184 VAL A N 1
ATOM 1447 C CA . VAL A 1 184 ? -10.274 -6.069 -8.681 1.00 88.44 184 VAL A CA 1
ATOM 1448 C C . VAL A 1 184 ? -9.945 -6.966 -9.873 1.00 88.44 184 VAL A C 1
ATOM 1450 O O . VAL A 1 184 ? -9.582 -6.446 -10.925 1.00 88.44 184 VAL A O 1
ATOM 1453 N N . ASP A 1 185 ? -10.157 -8.275 -9.747 1.00 88.44 185 ASP A N 1
ATOM 1454 C CA . ASP A 1 185 ? -9.947 -9.252 -10.822 1.00 88.44 185 ASP A CA 1
ATOM 1455 C C . ASP A 1 185 ? -10.794 -8.926 -12.063 1.00 88.44 185 ASP A C 1
ATOM 1457 O O . ASP A 1 185 ? -10.271 -8.786 -13.170 1.00 88.44 185 ASP A O 1
ATOM 1461 N N . ALA A 1 186 ? -12.092 -8.669 -11.876 1.00 89.31 186 ALA A N 1
ATOM 1462 C CA . ALA A 1 186 ? -12.984 -8.297 -12.972 1.00 89.31 186 ALA A CA 1
ATOM 1463 C C . ALA A 1 186 ? -12.555 -6.996 -13.674 1.00 89.31 186 ALA A C 1
ATOM 1465 O O . ALA A 1 186 ? -12.746 -6.847 -14.883 1.00 89.31 186 ALA A O 1
ATOM 1466 N N . ASN A 1 187 ? -11.987 -6.032 -12.944 1.00 85.88 187 ASN A N 1
ATOM 1467 C CA . ASN A 1 187 ? -11.473 -4.804 -13.548 1.00 85.88 187 ASN A CA 1
ATOM 1468 C C . ASN A 1 187 ? -10.119 -5.007 -14.234 1.00 85.88 187 ASN A C 1
ATOM 1470 O O . ASN A 1 187 ? -9.899 -4.411 -15.287 1.00 85.88 187 ASN A O 1
ATOM 1474 N N . ALA A 1 188 ? -9.245 -5.858 -13.696 1.00 82.00 188 ALA A N 1
ATOM 1475 C CA . ALA A 1 188 ? -7.989 -6.229 -14.341 1.00 82.00 188 ALA A CA 1
ATOM 1476 C C . ALA A 1 188 ? -8.252 -6.892 -15.703 1.00 82.00 188 ALA A C 1
ATOM 1478 O O . ALA A 1 188 ? -7.664 -6.491 -16.705 1.00 82.00 188 ALA A O 1
ATOM 1479 N N . GLN A 1 189 ? -9.219 -7.812 -15.769 1.00 83.69 189 GLN A N 1
ATOM 1480 C CA . GLN A 1 189 ? -9.645 -8.459 -17.015 1.00 83.69 189 GLN A CA 1
ATOM 1481 C C . GLN A 1 189 ? -10.173 -7.453 -18.048 1.00 83.69 189 GLN A C 1
ATOM 1483 O O . GLN A 1 189 ? -9.813 -7.519 -19.219 1.00 83.69 189 GLN A O 1
ATOM 1488 N N . LYS A 1 190 ? -10.967 -6.460 -17.621 1.00 81.75 190 LYS A N 1
ATOM 1489 C CA . LYS A 1 190 ? -11.447 -5.377 -18.506 1.00 81.75 190 LYS A CA 1
ATOM 1490 C C . LYS A 1 190 ? -10.336 -4.456 -19.005 1.00 81.75 190 LYS A C 1
ATOM 1492 O O . LYS A 1 190 ? -10.517 -3.773 -20.009 1.00 81.75 190 LYS A O 1
ATOM 1497 N N . CYS A 1 191 ? -9.226 -4.384 -18.278 1.00 74.12 191 CYS A N 1
ATOM 1498 C CA . CYS A 1 191 ? -8.110 -3.498 -18.581 1.00 74.12 191 CYS A CA 1
ATOM 1499 C C . CYS A 1 191 ? -7.033 -4.156 -19.452 1.00 74.12 191 CYS A C 1
ATOM 1501 O O . CYS A 1 191 ? -6.044 -3.484 -19.752 1.00 74.12 191 CYS A O 1
ATOM 1503 N N . GLN A 1 192 ? -7.223 -5.411 -19.878 1.00 70.50 192 GLN A N 1
ATOM 1504 C CA . GLN A 1 192 ? -6.349 -6.076 -20.843 1.00 70.50 192 GLN A CA 1
ATOM 1505 C C . GLN A 1 192 ? -6.393 -5.314 -22.174 1.00 70.50 192 GLN A C 1
ATOM 1507 O O . GLN A 1 192 ? -7.431 -5.224 -22.830 1.00 70.50 192 GLN A O 1
ATOM 1512 N N . ILE A 1 193 ? -5.267 -4.704 -22.542 1.00 60.72 193 ILE A N 1
ATOM 1513 C CA . ILE A 1 193 ? -5.091 -4.007 -23.819 1.00 60.72 193 ILE A CA 1
ATOM 1514 C C . ILE A 1 193 ? -4.404 -4.964 -24.789 1.00 60.72 193 ILE A C 1
ATOM 1516 O O . ILE A 1 193 ? -3.513 -5.708 -24.397 1.00 60.72 193 ILE A O 1
ATOM 1520 N N . ASP A 1 194 ? -4.822 -4.911 -26.053 1.00 60.50 194 ASP A N 1
ATOM 1521 C CA . ASP A 1 194 ? -4.220 -5.637 -27.172 1.00 60.50 194 ASP A CA 1
ATOM 1522 C C . ASP A 1 194 ? -2.681 -5.500 -27.172 1.00 60.50 194 ASP A C 1
ATOM 1524 O O . ASP A 1 194 ? -2.143 -4.396 -27.298 1.00 60.50 194 ASP A O 1
ATOM 1528 N N . GLU A 1 195 ? -1.978 -6.631 -27.039 1.00 58.47 195 GLU A N 1
ATOM 1529 C CA . GLU A 1 195 ? -0.517 -6.747 -26.869 1.00 58.47 195 GLU A CA 1
ATOM 1530 C C . GLU A 1 195 ? 0.300 -6.228 -28.066 1.00 58.47 195 GLU A C 1
ATOM 1532 O O . GLU A 1 195 ? 1.528 -6.167 -28.023 1.00 58.47 195 GLU A O 1
ATOM 1537 N N . ARG A 1 196 ? -0.360 -5.815 -29.154 1.00 57.44 196 ARG A N 1
ATOM 1538 C CA . ARG A 1 196 ? 0.279 -5.334 -30.392 1.00 57.44 196 ARG A CA 1
ATOM 1539 C C . ARG A 1 196 ? 1.131 -4.073 -30.223 1.00 57.44 196 ARG A C 1
ATOM 1541 O O . ARG A 1 196 ? 1.862 -3.715 -31.147 1.00 57.44 196 ARG A O 1
ATOM 1548 N N . ARG A 1 197 ? 1.039 -3.365 -29.094 1.00 60.00 197 ARG A N 1
ATOM 1549 C CA . ARG A 1 197 ? 1.913 -2.232 -28.744 1.00 60.00 197 ARG A CA 1
ATOM 1550 C C . ARG A 1 197 ? 2.240 -2.295 -27.263 1.00 60.00 197 ARG A C 1
ATOM 1552 O O . ARG A 1 197 ? 1.330 -2.532 -26.488 1.00 60.00 197 ARG A O 1
ATOM 1559 N N . THR A 1 198 ? 3.479 -1.990 -26.874 1.00 65.44 198 THR A N 1
ATOM 1560 C CA . THR A 1 198 ? 3.846 -1.733 -25.471 1.00 65.44 198 THR A CA 1
ATOM 1561 C C . THR A 1 198 ? 3.329 -0.346 -25.087 1.00 65.44 198 THR A C 1
ATOM 1563 O O . THR A 1 198 ? 3.929 0.655 -25.493 1.00 65.44 198 THR A O 1
ATOM 1566 N N . PRO A 1 199 ? 2.195 -0.222 -24.379 1.00 71.44 199 PRO A N 1
ATOM 1567 C CA . PRO A 1 199 ? 1.646 1.086 -24.075 1.00 71.44 199 PRO A CA 1
ATOM 1568 C C . PRO A 1 199 ? 2.430 1.725 -22.920 1.00 71.44 199 PRO A C 1
ATOM 1570 O O . PRO A 1 199 ? 2.755 1.070 -21.933 1.00 71.44 199 PRO A O 1
ATOM 1573 N N . VAL A 1 200 ? 2.710 3.025 -23.022 1.00 75.75 200 VAL A N 1
ATOM 1574 C CA . VAL A 1 200 ? 3.249 3.818 -21.909 1.00 75.75 200 VAL A CA 1
ATOM 1575 C C . VAL A 1 200 ? 2.092 4.560 -21.254 1.00 75.75 200 VAL A C 1
ATOM 1577 O O . VAL A 1 200 ? 1.360 5.287 -21.927 1.00 75.75 200 VAL A O 1
ATOM 1580 N N . PHE A 1 201 ? 1.923 4.391 -19.942 1.00 77.75 201 PHE A N 1
ATOM 1581 C CA . PHE A 1 201 ? 0.886 5.082 -19.178 1.00 77.75 201 PHE A CA 1
ATOM 1582 C C . PHE A 1 201 ? 1.483 6.145 -18.273 1.00 77.75 201 PHE A C 1
ATOM 1584 O O . PHE A 1 201 ? 2.431 5.896 -17.530 1.00 77.75 201 PHE A O 1
ATOM 1591 N N . ILE A 1 202 ? 0.870 7.325 -18.293 1.00 78.75 202 ILE A N 1
ATOM 1592 C CA . ILE A 1 202 ? 1.206 8.394 -17.362 1.00 78.75 202 ILE A CA 1
ATOM 1593 C C . ILE A 1 202 ? 0.456 8.137 -16.057 1.00 78.75 202 ILE A C 1
ATOM 1595 O O . ILE A 1 202 ? -0.774 8.102 -16.014 1.00 78.75 202 ILE A O 1
ATOM 1599 N N . ARG A 1 203 ? 1.213 7.982 -14.973 1.00 73.19 203 ARG A N 1
ATOM 1600 C CA . ARG A 1 203 ? 0.690 7.929 -13.608 1.00 73.19 203 ARG A CA 1
ATOM 1601 C C . ARG A 1 203 ? 0.541 9.356 -13.080 1.00 73.19 203 ARG A C 1
ATOM 1603 O O . ARG A 1 203 ? 1.437 9.875 -12.426 1.00 73.19 203 ARG A O 1
ATOM 1610 N N . SER A 1 204 ? -0.569 10.016 -13.414 1.00 69.56 204 SER A N 1
ATOM 1611 C CA . SER A 1 204 ? -0.883 11.369 -12.929 1.00 69.56 204 SER A CA 1
ATOM 1612 C C . SER A 1 204 ? -1.945 11.353 -11.828 1.00 69.56 204 SER A C 1
ATOM 1614 O O . SER A 1 204 ? -3.017 10.772 -12.007 1.00 69.56 204 SER A O 1
ATOM 1616 N N . GLY A 1 205 ? -1.691 12.058 -10.726 1.00 66.81 205 GLY A N 1
ATOM 1617 C CA . GLY A 1 205 ? -2.635 12.220 -9.617 1.00 66.81 205 GLY A CA 1
ATOM 1618 C C . GLY A 1 205 ? -2.288 11.378 -8.388 1.00 66.81 205 GLY A C 1
ATOM 1619 O O . GLY A 1 205 ? -1.214 10.794 -8.292 1.00 66.81 205 GLY A O 1
ATOM 1620 N N . SER A 1 206 ? -3.194 11.351 -7.409 1.00 68.75 206 SER A N 1
ATOM 1621 C CA . SER A 1 206 ? -2.984 10.607 -6.162 1.00 68.75 206 SER A CA 1
ATOM 1622 C C . SER A 1 206 ? -3.130 9.098 -6.393 1.00 68.75 206 SER A C 1
ATOM 1624 O O . SER A 1 206 ? -4.084 8.665 -7.038 1.00 68.75 206 SER A O 1
ATOM 1626 N N . PHE A 1 207 ? -2.221 8.297 -5.824 1.00 70.81 207 PHE A N 1
ATOM 1627 C CA . PHE A 1 207 ? -2.257 6.825 -5.872 1.00 70.81 207 PHE A CA 1
ATOM 1628 C C . PHE A 1 207 ? -3.548 6.228 -5.280 1.00 70.81 207 PHE A C 1
ATOM 1630 O O . PHE A 1 207 ? -3.910 5.097 -5.569 1.00 70.81 207 PHE A O 1
ATOM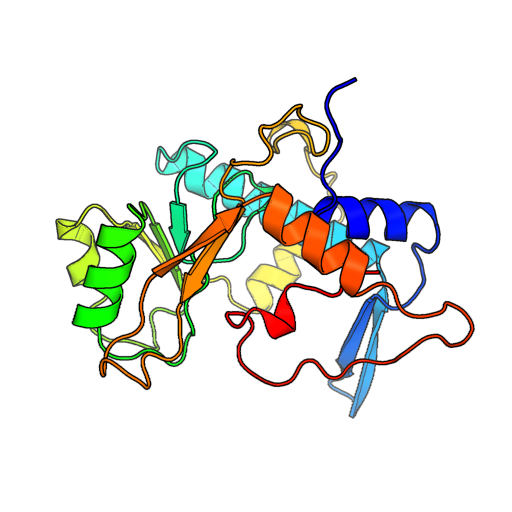 1637 N N . CYS A 1 208 ? -4.267 7.010 -4.477 1.00 70.62 208 CYS A N 1
ATOM 1638 C CA . CYS A 1 208 ? -5.471 6.597 -3.761 1.00 70.62 208 CYS A CA 1
ATOM 1639 C C . CYS A 1 208 ? -6.748 6.621 -4.610 1.00 70.62 208 CYS A C 1
ATOM 1641 O O . CYS A 1 208 ? -7.835 6.440 -4.070 1.00 70.62 208 CYS A O 1
ATOM 1643 N N . TYR A 1 209 ? -6.631 6.900 -5.908 1.00 72.94 209 TYR A N 1
ATOM 1644 C CA . TYR A 1 209 ? -7.740 6.804 -6.847 1.00 72.94 209 TYR A CA 1
ATOM 1645 C C . TYR A 1 209 ? -7.649 5.501 -7.634 1.00 72.94 209 TYR A C 1
ATOM 1647 O O . TYR A 1 209 ? -6.607 5.215 -8.217 1.00 72.94 209 TYR A O 1
ATOM 1655 N N . VAL A 1 210 ? -8.772 4.794 -7.762 1.00 69.00 210 VAL A N 1
ATOM 1656 C CA . VAL A 1 210 ? -8.937 3.548 -8.529 1.00 69.00 210 VAL A CA 1
ATOM 1657 C C . VAL A 1 210 ? -8.278 3.524 -9.912 1.00 69.00 210 VAL A C 1
ATOM 1659 O O . VAL A 1 210 ? -7.749 2.496 -10.334 1.00 69.00 210 VAL A O 1
ATOM 1662 N N . GLY A 1 211 ? -8.244 4.662 -10.617 1.00 60.94 211 GLY A N 1
ATOM 1663 C CA . GLY A 1 211 ? -7.567 4.780 -11.913 1.00 60.94 211 GLY A CA 1
ATOM 1664 C C . GLY A 1 211 ? -6.070 4.455 -11.841 1.00 60.94 211 GLY A C 1
ATOM 1665 O O . GLY A 1 211 ? -5.469 4.090 -12.848 1.00 60.94 211 GLY A O 1
ATOM 1666 N N . GLN A 1 212 ? -5.481 4.533 -10.645 1.00 68.69 212 GLN A N 1
ATOM 1667 C CA . GLN A 1 212 ? -4.104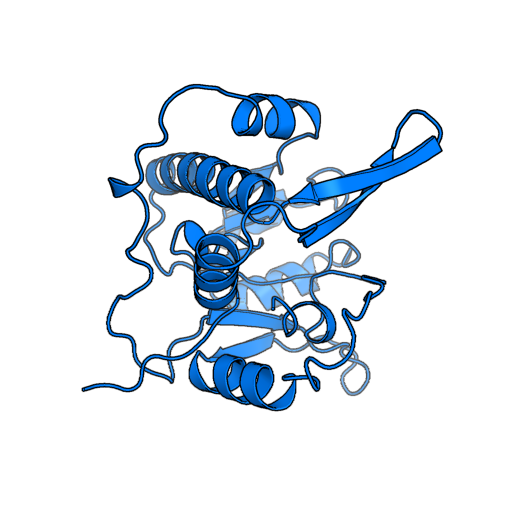 4.157 -10.372 1.00 68.69 212 GLN A CA 1
ATOM 1668 C C . GLN A 1 212 ? -3.927 2.674 -9.983 1.00 68.69 212 GLN A C 1
ATOM 1670 O O . GLN A 1 212 ? -2.835 2.135 -10.152 1.00 68.69 212 GLN A O 1
ATOM 1675 N N . LEU A 1 213 ? -4.976 1.967 -9.564 1.00 59.94 213 LEU A N 1
ATOM 1676 C CA . LEU A 1 213 ? -4.872 0.586 -9.075 1.00 59.94 213 LEU A CA 1
ATOM 1677 C C . LEU A 1 213 ? -4.896 -0.473 -10.200 1.00 59.94 213 LEU A C 1
ATOM 1679 O O . LEU A 1 213 ? -4.310 -1.543 -10.073 1.00 59.94 213 LEU A O 1
ATOM 1683 N N . LEU A 1 214 ? -5.566 -0.186 -11.319 1.00 55.69 214 LEU A N 1
ATOM 1684 C CA . LEU A 1 214 ? -6.046 -1.210 -12.263 1.00 55.69 214 LEU A CA 1
ATOM 1685 C C . LEU A 1 214 ? -5.097 -1.609 -13.412 1.00 55.69 214 LEU A C 1
ATOM 1687 O O . LEU A 1 214 ? -5.524 -2.304 -14.331 1.00 55.69 214 LEU A O 1
ATOM 1691 N N . ARG A 1 215 ? -3.822 -1.192 -13.410 1.00 56.41 215 ARG A N 1
ATOM 1692 C CA . ARG A 1 215 ? -2.877 -1.534 -14.497 1.00 56.41 215 ARG A CA 1
ATOM 1693 C C . ARG A 1 215 ? -1.492 -1.918 -13.991 1.00 56.41 215 ARG A C 1
ATOM 1695 O O . ARG A 1 215 ? -0.696 -1.052 -13.647 1.00 56.41 215 ARG A O 1
ATOM 1702 N N . ALA A 1 216 ? -1.198 -3.211 -13.989 1.00 47.62 216 ALA A N 1
ATOM 1703 C CA . ALA A 1 216 ? 0.130 -3.752 -13.720 1.00 47.62 216 ALA A CA 1
ATOM 1704 C C . ALA A 1 216 ? 0.367 -5.001 -14.582 1.00 47.62 216 ALA A C 1
ATOM 1706 O O . ALA A 1 216 ? 0.525 -6.092 -14.053 1.00 47.62 216 ALA A O 1
ATOM 1707 N N . SER A 1 217 ? 0.326 -4.860 -15.909 1.00 38.97 217 SER A N 1
ATOM 1708 C CA . SER A 1 217 ? 0.723 -5.915 -16.857 1.00 38.97 217 SER A CA 1
ATOM 1709 C C . SER A 1 217 ? 0.890 -5.348 -18.254 1.00 38.97 217 SER A C 1
ATOM 1711 O O . SER A 1 217 ? -0.082 -4.704 -18.711 1.00 38.97 217 SER A O 1
#

Sequence (217 aa):
MSPQYVNHLTALEQAIRTKPDNPAFKVPSENGGWRDISYQELWNDVVRLAVYYSSRLEQLGMKKRDVIGLCLQRAGYIPHLMSTYVKDLDLVQGLFQQSNAKTVICDTTRINGWEQLEPLGVKVIPILTHEEVAQITGSCSPVDLSVLPPLDEEVDGNDILSFEQSSGSSSGRPKLVPFSRRWVDANAQKCQIDERRTPVFIRSGSFCYVGQLLRAS

Radius of gyration: 17.84 Å; chains: 1; bounding box: 45×44×52 Å

InterPro domains:
  IPR042099 ANL, N-terminal domain [G3DSA:3.40.50.12780] (4-213)

pLDDT: mean 85.15, std 10.89, range [38.97, 96.19]

Secondary structure (DSSP, 8-state):
-------HHHHHHHHHHH-TTSEEEEEE-TTSSEEEEEHHHHHHHHHHHHHHHHHHHHHTT--TT-EEES--GGGT-EEB---TT---HHHHHHHHHHHTEEEEEE-TTSSS-GGGGGGGT-EEEEPPPHHHHHHHHT--SPP-GGGSPPSS----TTSEEEEEE---TTTSSPPEEEEEHHHHHHHHHHT---TTS-------S-TTSGGGTS---

Foldseek 3Di:
DFDDFDFLVVLLVVCCVPFQQDFQDWDADPVGDTDGQGSVLVVLLLLLVLLVVLVVVVVVVDDAQAEEDDPNLQVRYAHADDFLPDADVVLVLVQCVVSVHQEYEEQCVSYPDPVVCVVVNYHYHYHDDPVRSCVRSVDPDDRDSVSTDDPRPDDDQQDFRYWAWDPCVVPVGIDIDTQGSVNLRVLLVVPDDDPPDDDDDDPDDTCRDPVNGRDRD

Organism: NCBI:txid1419009